Protein AF-A0A931MEV9-F1 (afdb_monomer)

Organism: NCBI:txid2793270

Solvent-accessible surface area (backbone atoms only — not comparable to full-atom values): 15955 Å² total; per-residue (Å²): 142,80,85,84,77,80,69,71,66,65,61,57,57,54,52,57,54,53,50,53,53,50,53,53,50,51,53,58,52,51,66,70,66,67,67,74,79,78,78,82,73,81,80,83,76,88,77,88,74,85,91,76,92,73,93,74,83,86,72,88,74,74,78,73,79,77,78,70,51,72,68,58,50,51,52,63,50,58,77,63,60,43,75,37,86,51,100,89,45,60,22,60,30,72,67,36,48,50,51,49,18,43,51,16,21,58,77,46,48,24,61,85,71,79,42,45,32,33,53,42,37,1,47,30,32,38,66,36,66,47,31,58,40,80,49,61,47,100,88,64,49,54,16,27,15,30,56,46,42,35,67,70,56,27,56,75,69,67,50,88,50,46,66,40,64,67,58,24,51,35,50,46,28,43,52,45,46,56,25,32,55,63,19,42,68,49,46,66,78,48,96,60,57,74,66,58,44,56,52,40,28,55,43,30,30,37,42,52,72,72,33,56,74,74,54,44,69,70,59,68,67,76,50,62,91,75,47,60,68,68,48,45,48,33,36,50,36,20,52,53,27,23,51,49,43,50,50,54,50,51,50,58,52,51,56,64,68,71,62,68,78,76,83,79,83,84,90,82,86,78,91,132

Nearest PDB structures (foldseek):
  8snb-assembly1_6Q  TM=2.632E-01  e=7.756E+00  Strongylocentrotus purpuratus
  6uuj-assembly3_H  TM=2.001E-01  e=4.630E+00  Mycobacterium tuberculosis H37Rv

Structure (mmCIF, N/CA/C/O backbone):
data_AF-A0A931MEV9-F1
#
_entry.id   AF-A0A931MEV9-F1
#
loop_
_atom_site.group_PDB
_atom_site.id
_atom_site.type_symbol
_atom_site.label_atom_id
_atom_site.label_alt_id
_atom_site.label_comp_id
_atom_site.label_asym_id
_atom_site.label_entity_id
_atom_site.label_seq_id
_atom_site.pdbx_PDB_ins_code
_atom_site.Cartn_x
_atom_site.Cartn_y
_atom_site.Cartn_z
_atom_site.occupancy
_atom_site.B_iso_or_equiv
_atom_site.auth_seq_id
_atom_site.auth_comp_id
_atom_site.auth_asym_id
_atom_site.auth_atom_id
_atom_site.pdbx_PDB_model_num
ATOM 1 N N . MET A 1 1 ? -33.458 64.326 -17.512 1.00 44.34 1 MET A N 1
ATOM 2 C CA . MET A 1 1 ? -34.033 63.074 -18.049 1.00 44.34 1 MET A CA 1
ATOM 3 C C . MET A 1 1 ? -32.909 62.251 -18.661 1.00 44.34 1 MET A C 1
ATOM 5 O O . MET A 1 1 ? -32.558 62.472 -19.809 1.00 44.34 1 MET A O 1
ATOM 9 N N . THR A 1 2 ? -32.327 61.335 -17.894 1.00 42.44 2 THR A N 1
ATOM 10 C CA . THR A 1 2 ? -31.369 60.329 -18.378 1.00 42.44 2 THR A CA 1
ATOM 11 C C . THR A 1 2 ? -31.759 59.008 -17.726 1.00 42.44 2 THR A C 1
ATOM 13 O O . THR A 1 2 ? -31.862 58.922 -16.506 1.00 42.44 2 THR A O 1
ATOM 16 N N . ARG A 1 3 ? -32.108 58.015 -18.552 1.00 47.91 3 ARG A N 1
ATOM 17 C CA . ARG A 1 3 ? -32.508 56.674 -18.113 1.00 47.91 3 ARG A CA 1
ATOM 18 C C . ARG A 1 3 ? -31.251 55.896 -17.725 1.00 47.91 3 ARG A C 1
ATOM 20 O O . ARG A 1 3 ? -30.418 55.635 -18.587 1.00 47.91 3 ARG A O 1
ATOM 27 N N . GLU A 1 4 ? -31.139 55.523 -16.455 1.00 51.81 4 GLU A N 1
ATOM 28 C CA . GLU A 1 4 ? -30.150 54.558 -15.968 1.00 51.81 4 GLU A CA 1
ATOM 29 C C . GLU A 1 4 ? -30.546 53.148 -16.418 1.00 51.81 4 GLU A C 1
ATOM 31 O O . GLU A 1 4 ? -31.506 52.556 -15.927 1.00 51.81 4 GLU A O 1
ATOM 36 N N . THR A 1 5 ? -29.810 52.600 -17.379 1.00 59.16 5 THR A N 1
ATOM 37 C CA . THR A 1 5 ? -29.879 51.183 -17.738 1.00 59.16 5 THR A CA 1
ATOM 38 C C . THR A 1 5 ? -28.983 50.391 -16.793 1.00 59.16 5 THR A C 1
ATOM 40 O O . THR A 1 5 ? -27.760 50.404 -16.933 1.00 59.16 5 THR A O 1
ATOM 43 N N . TRP A 1 6 ? -29.588 49.700 -15.828 1.00 51.88 6 TRP A N 1
ATOM 44 C CA . TRP A 1 6 ? -28.896 48.714 -14.998 1.00 51.88 6 TRP A CA 1
ATOM 45 C C . TRP A 1 6 ? -28.398 47.539 -15.863 1.00 51.88 6 TRP A C 1
ATOM 47 O O . TRP A 1 6 ? -29.174 46.990 -16.652 1.00 51.88 6 TRP A O 1
ATOM 57 N N . PRO A 1 7 ? -27.118 47.140 -15.753 1.00 58.56 7 PRO A N 1
ATOM 58 C CA . PRO A 1 7 ? -26.526 46.175 -16.663 1.00 58.56 7 PRO A CA 1
ATOM 59 C C . PRO A 1 7 ? -26.963 44.741 -16.342 1.00 58.56 7 PRO A C 1
ATOM 61 O O . PRO A 1 7 ? -26.680 44.184 -15.281 1.00 58.56 7 PRO A O 1
ATOM 64 N N . ILE A 1 8 ? -27.563 44.114 -17.352 1.00 56.31 8 ILE A N 1
ATOM 65 C CA . ILE A 1 8 ? -27.961 42.699 -17.482 1.00 56.31 8 ILE A CA 1
ATOM 66 C C . ILE A 1 8 ? -26.813 41.708 -17.158 1.00 56.31 8 ILE A C 1
ATOM 68 O O . ILE A 1 8 ? -27.038 40.521 -16.920 1.00 56.31 8 ILE A O 1
ATOM 72 N N . HIS A 1 9 ? -25.573 42.190 -17.063 1.00 51.91 9 HIS A N 1
ATOM 73 C CA . HIS A 1 9 ? -24.372 41.397 -16.802 1.00 51.91 9 HIS A CA 1
ATOM 74 C C . HIS A 1 9 ? -24.332 40.725 -15.416 1.00 51.91 9 HIS A C 1
ATOM 76 O O . HIS A 1 9 ? -23.755 39.644 -15.298 1.00 51.91 9 HIS A O 1
ATOM 82 N N . CYS A 1 10 ? -24.993 41.275 -14.390 1.00 54.50 10 CYS A N 1
ATOM 83 C CA . CYS A 1 10 ? -25.025 40.639 -13.063 1.00 54.50 10 CYS A CA 1
ATOM 84 C C . CYS A 1 10 ? -25.904 39.374 -13.021 1.00 54.50 10 CYS A C 1
ATOM 86 O O . CYS A 1 10 ? -25.613 38.446 -12.268 1.00 54.50 10 CYS A O 1
ATOM 88 N N . ALA A 1 11 ? -26.944 39.291 -13.859 1.00 52.41 11 ALA A N 1
ATOM 89 C CA . ALA A 1 11 ? -27.837 38.131 -13.895 1.00 52.41 11 ALA A CA 1
ATOM 90 C C . ALA A 1 11 ? -27.182 36.912 -14.572 1.00 52.41 11 ALA A C 1
ATOM 92 O O . ALA A 1 11 ? -27.362 35.778 -14.129 1.00 52.41 11 ALA A O 1
ATOM 93 N N . ILE A 1 12 ? -26.363 37.137 -15.605 1.00 55.47 12 ILE A N 1
ATOM 94 C CA . ILE A 1 12 ? -25.711 36.060 -16.369 1.00 55.47 12 ILE A CA 1
ATOM 95 C C . ILE A 1 12 ? -24.603 35.382 -15.543 1.00 55.47 12 ILE A C 1
ATOM 97 O O . ILE A 1 12 ? -2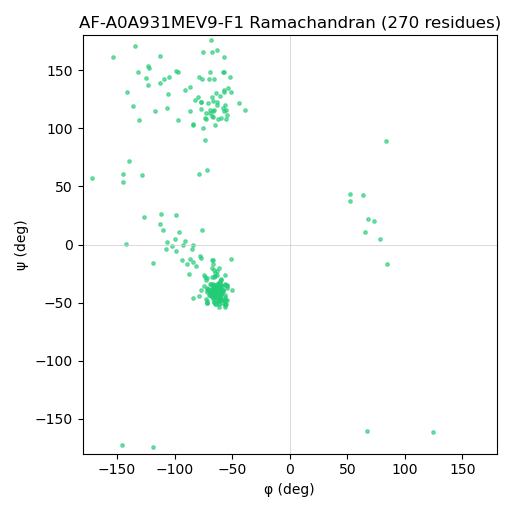4.471 34.157 -15.572 1.00 55.47 12 ILE A O 1
ATOM 101 N N . ALA A 1 13 ? -23.855 36.146 -14.738 1.00 54.44 13 ALA A N 1
ATOM 102 C CA . ALA A 1 13 ? -22.811 35.597 -13.868 1.00 54.44 13 ALA A CA 1
ATOM 103 C C . ALA A 1 13 ? -23.381 34.690 -12.755 1.00 54.44 13 ALA A C 1
ATOM 105 O O . ALA A 1 13 ? -22.802 33.648 -12.435 1.00 54.44 13 ALA A O 1
ATOM 106 N N . GLY A 1 14 ? -24.553 35.032 -12.206 1.00 51.38 14 GLY A N 1
ATOM 107 C CA . GLY A 1 14 ? -25.228 34.211 -11.195 1.00 51.38 14 GLY A CA 1
ATOM 108 C C . GLY A 1 14 ? -25.662 32.839 -11.726 1.00 51.38 14 GLY A C 1
ATOM 109 O O . GLY A 1 14 ? -25.430 31.818 -11.075 1.00 51.38 14 GLY A O 1
ATOM 110 N N . PHE A 1 15 ? -26.214 32.794 -12.943 1.00 57.31 15 PHE A N 1
ATOM 111 C CA . PHE A 1 15 ? -26.684 31.550 -13.564 1.00 57.31 15 PHE A CA 1
ATOM 112 C C . PHE A 1 15 ? -25.548 30.586 -13.933 1.00 57.31 15 PHE A C 1
ATOM 114 O O . PHE A 1 15 ? -25.673 29.382 -13.702 1.00 57.31 15 PHE A O 1
ATOM 121 N N . ALA A 1 16 ? -24.419 31.094 -14.438 1.00 56.19 16 ALA A N 1
ATOM 122 C CA . ALA A 1 16 ? -23.264 30.253 -14.769 1.00 56.19 16 ALA A CA 1
ATOM 123 C C . ALA A 1 16 ? -22.676 29.559 -13.525 1.00 56.19 16 ALA A C 1
ATOM 125 O O . ALA A 1 16 ? -22.291 28.389 -13.575 1.00 56.19 16 ALA A O 1
ATOM 126 N N . THR A 1 17 ? -22.671 30.254 -12.385 1.00 57.34 17 THR A N 1
ATOM 127 C CA . THR A 1 17 ? -22.130 29.722 -11.128 1.00 57.34 17 THR A CA 1
ATOM 128 C C . THR A 1 17 ? -23.044 28.643 -10.534 1.00 57.34 17 THR A C 1
ATOM 130 O O . THR A 1 17 ? -22.566 27.591 -10.108 1.00 57.34 17 THR A O 1
ATOM 133 N N . ALA A 1 18 ? -24.367 28.843 -10.575 1.00 61.22 18 ALA A N 1
ATOM 134 C CA . ALA A 1 18 ? -25.335 27.845 -10.116 1.00 61.22 18 ALA A CA 1
ATOM 135 C C . ALA A 1 18 ? -25.331 26.573 -10.988 1.00 61.22 18 ALA A C 1
ATOM 137 O O . ALA A 1 18 ? -25.397 25.462 -10.458 1.00 61.22 18 ALA A O 1
ATOM 138 N N . ALA A 1 19 ? -25.182 26.716 -12.311 1.00 58.84 19 ALA A N 1
ATOM 139 C CA . ALA A 1 19 ? -25.093 25.583 -13.231 1.00 58.84 19 ALA A CA 1
ATOM 140 C C . ALA A 1 19 ? -23.827 24.737 -12.998 1.00 58.84 19 ALA A C 1
ATOM 142 O O . ALA A 1 19 ? -23.904 23.509 -12.976 1.00 58.84 19 ALA A O 1
ATOM 143 N N . LEU A 1 20 ? -22.676 25.370 -12.742 1.00 59.22 20 LEU A N 1
ATOM 144 C CA . LEU A 1 20 ? -21.427 24.664 -12.423 1.00 59.22 20 LEU A CA 1
ATOM 145 C C . LEU A 1 20 ? -21.504 23.896 -11.096 1.00 59.22 20 LEU A C 1
ATOM 147 O O . LEU A 1 20 ? -21.008 22.771 -11.008 1.00 59.22 20 LEU A O 1
ATOM 151 N N . ILE A 1 21 ? -22.168 24.457 -10.081 1.00 64.06 21 ILE A N 1
ATOM 152 C CA . ILE A 1 21 ? -22.392 23.772 -8.799 1.00 64.06 21 ILE A CA 1
ATOM 153 C C . ILE A 1 21 ? -23.333 22.572 -8.985 1.00 64.06 21 ILE A C 1
ATOM 155 O O . ILE A 1 21 ? -23.054 21.491 -8.464 1.00 64.06 21 ILE A O 1
ATOM 159 N N . TYR A 1 22 ? -24.404 22.722 -9.771 1.00 68.06 22 TYR A N 1
ATOM 160 C CA . TYR A 1 22 ? -25.346 21.634 -10.038 1.00 68.06 22 TYR A CA 1
ATOM 161 C C . TYR A 1 22 ? -24.700 20.483 -10.826 1.00 68.06 22 TYR A C 1
ATOM 163 O O . TYR A 1 22 ? -24.817 19.328 -10.423 1.00 68.06 22 TYR A O 1
ATOM 171 N N . VAL A 1 23 ? -23.937 20.781 -11.884 1.00 63.16 23 VAL A N 1
ATOM 172 C CA . VAL A 1 23 ? -23.195 19.761 -12.650 1.00 63.16 23 VAL A CA 1
ATOM 173 C C . VAL A 1 23 ? -22.166 19.047 -11.767 1.00 63.16 23 VAL A C 1
ATOM 175 O O . VAL A 1 23 ? -22.050 17.824 -11.826 1.00 63.16 23 VAL A O 1
ATOM 178 N N . SER A 1 24 ? -21.483 19.773 -10.876 1.00 51.00 24 SER A N 1
ATOM 179 C CA . SER A 1 24 ? -20.536 19.173 -9.924 1.00 51.00 24 SER A CA 1
ATOM 180 C C . SER A 1 24 ? -21.225 18.219 -8.938 1.00 51.00 24 SER A C 1
ATOM 182 O O . SER A 1 24 ? -20.698 17.145 -8.646 1.00 51.00 24 SER A O 1
ATOM 184 N N . LEU A 1 25 ? -22.423 18.566 -8.458 1.00 57.81 25 LEU A N 1
ATOM 185 C CA . LEU A 1 25 ? -23.208 17.718 -7.554 1.00 57.81 25 LEU A CA 1
ATOM 186 C C . LEU A 1 25 ? -23.787 16.479 -8.252 1.00 57.81 25 LEU A C 1
ATOM 188 O O . LEU A 1 25 ? -23.774 15.400 -7.662 1.00 57.81 25 LEU A O 1
ATOM 192 N N . VAL A 1 26 ? -24.242 16.601 -9.503 1.00 58.81 26 VAL A N 1
ATOM 193 C CA . VAL A 1 26 ? -24.761 15.462 -10.284 1.00 58.81 26 VAL A CA 1
ATOM 194 C C . VAL A 1 26 ? -23.647 14.473 -10.619 1.00 58.81 26 VAL A C 1
ATOM 196 O O . VAL A 1 26 ? -23.842 13.270 -10.452 1.00 58.81 26 VAL A O 1
ATOM 199 N N . ILE A 1 27 ? -22.460 14.960 -10.999 1.00 54.09 27 ILE A N 1
ATOM 200 C CA . ILE A 1 27 ? -21.303 14.095 -11.252 1.00 54.09 27 ILE A CA 1
ATOM 201 C C . ILE A 1 27 ? -20.943 13.343 -9.963 1.00 54.09 27 ILE A C 1
ATOM 203 O O . ILE A 1 27 ? -20.957 12.115 -9.958 1.00 54.09 27 ILE A O 1
ATOM 207 N N . VAL A 1 28 ? -20.728 14.033 -8.836 1.00 53.06 28 VAL A N 1
ATOM 208 C CA . VAL A 1 28 ? -20.384 13.383 -7.550 1.00 53.06 28 VAL A CA 1
ATOM 209 C C . VAL A 1 28 ? -21.483 12.422 -7.059 1.00 53.06 28 VAL A C 1
ATOM 211 O O . VAL A 1 28 ? -21.172 11.388 -6.466 1.00 53.06 28 VAL A O 1
ATOM 214 N N . GLY A 1 29 ? -22.757 12.718 -7.331 1.00 41.66 29 GLY A N 1
ATOM 215 C CA . GLY A 1 29 ? -23.890 11.844 -7.020 1.00 41.66 29 GLY A CA 1
ATOM 216 C C . GLY A 1 29 ? -23.929 10.567 -7.866 1.00 41.66 29 GLY A C 1
ATOM 217 O O . GLY A 1 29 ? -24.157 9.487 -7.326 1.00 41.66 29 GLY A O 1
ATOM 218 N N . GLN A 1 30 ? -23.637 10.650 -9.167 1.00 47.75 30 GLN A N 1
ATOM 219 C CA . GLN A 1 30 ? -23.597 9.475 -10.047 1.00 47.75 30 GLN A CA 1
ATOM 220 C C . GLN A 1 30 ? -22.415 8.544 -9.738 1.00 47.75 30 GLN A C 1
ATOM 222 O O . GLN A 1 30 ? -22.582 7.325 -9.773 1.00 47.75 30 GLN A O 1
ATOM 227 N N . TRP A 1 31 ? -21.262 9.077 -9.315 1.00 46.31 31 TRP A N 1
ATOM 228 C CA . TRP A 1 31 ? -20.132 8.250 -8.856 1.00 46.31 31 TRP A CA 1
ATOM 229 C C . TRP A 1 31 ? -20.414 7.497 -7.547 1.00 46.31 31 TRP A C 1
ATOM 231 O O . TRP A 1 31 ? -19.760 6.495 -7.272 1.00 46.31 31 TRP A O 1
ATOM 241 N N . ARG A 1 32 ? -21.399 7.931 -6.749 1.00 47.19 32 ARG A N 1
ATOM 242 C CA . ARG A 1 32 ? -21.842 7.207 -5.544 1.00 47.19 32 ARG A CA 1
ATOM 243 C C . ARG A 1 32 ? -22.801 6.051 -5.836 1.00 47.19 32 ARG A C 1
ATOM 245 O O . ARG A 1 32 ? -22.944 5.181 -4.985 1.00 47.19 32 ARG A O 1
ATOM 252 N N . HIS A 1 33 ? -23.431 6.028 -7.012 1.00 43.91 33 HIS A N 1
ATOM 253 C CA . HIS A 1 33 ? -24.400 4.996 -7.401 1.00 43.91 33 HIS A CA 1
ATOM 254 C C . HIS A 1 33 ? -23.885 4.004 -8.445 1.00 43.91 33 HIS A C 1
ATOM 256 O O . HIS A 1 33 ? -24.571 3.023 -8.720 1.00 43.91 33 HIS A O 1
ATOM 262 N N . ALA A 1 34 ? -22.667 4.183 -8.965 1.00 42.97 34 ALA A N 1
ATOM 263 C CA . ALA A 1 34 ? -21.930 3.108 -9.627 1.00 42.97 34 ALA A CA 1
ATOM 264 C C . ALA A 1 34 ? -21.443 2.098 -8.569 1.00 42.97 34 ALA A C 1
ATOM 266 O O . ALA A 1 34 ? -20.250 1.954 -8.302 1.00 42.97 34 ALA A O 1
ATOM 267 N N . ALA A 1 35 ? -22.408 1.456 -7.909 1.00 46.75 35 ALA A N 1
ATOM 268 C CA . ALA A 1 35 ? -22.199 0.329 -7.032 1.00 46.75 35 ALA A CA 1
ATOM 269 C C . ALA A 1 35 ? -21.524 -0.770 -7.852 1.00 46.75 35 ALA A C 1
ATOM 271 O O . ALA A 1 35 ? -22.047 -1.247 -8.858 1.00 46.75 35 ALA A O 1
ATOM 272 N N . LEU A 1 36 ? -20.317 -1.117 -7.428 1.00 50.31 36 LEU A N 1
ATOM 273 C CA . LEU A 1 36 ? -19.649 -2.332 -7.842 1.00 50.31 36 LEU A CA 1
ATOM 274 C C . LEU A 1 36 ? -20.573 -3.491 -7.466 1.00 50.31 36 LEU A C 1
ATOM 276 O O . LEU A 1 36 ? -20.825 -3.711 -6.284 1.00 50.31 36 LEU A O 1
ATOM 280 N N . GLU A 1 37 ? -21.083 -4.200 -8.470 1.00 38.78 37 GLU A N 1
ATOM 281 C CA . GLU A 1 37 ? -21.702 -5.512 -8.290 1.00 38.78 37 GLU A CA 1
ATOM 282 C C . GLU A 1 37 ? -20.811 -6.348 -7.351 1.00 38.78 37 GLU A C 1
ATOM 284 O O . GLU A 1 37 ? -19.611 -6.513 -7.630 1.00 38.78 37 GLU A O 1
ATOM 289 N N . PRO A 1 38 ? -21.335 -6.835 -6.214 1.00 43.41 38 PRO A N 1
ATOM 290 C CA . PRO A 1 38 ? -20.550 -7.626 -5.288 1.00 43.41 38 PRO A CA 1
ATOM 291 C C . PRO A 1 38 ? -20.200 -8.953 -5.961 1.00 43.41 38 PRO A C 1
ATOM 293 O O . PRO A 1 38 ? -21.048 -9.822 -6.154 1.00 43.41 38 PRO A O 1
ATOM 296 N N . VAL A 1 39 ? -18.923 -9.136 -6.300 1.00 45.72 39 VAL A N 1
ATOM 297 C CA . VAL A 1 39 ? -18.397 -10.463 -6.626 1.00 45.72 39 VAL A CA 1
ATOM 298 C C . VAL A 1 39 ? -18.496 -11.285 -5.345 1.00 45.72 39 VAL A C 1
ATOM 300 O O . VAL A 1 39 ? -17.714 -11.095 -4.413 1.00 45.72 39 VAL A O 1
ATOM 303 N N . ALA A 1 40 ? -19.505 -12.153 -5.284 1.00 38.25 40 ALA A N 1
ATOM 304 C CA . ALA A 1 40 ? -19.720 -13.078 -4.187 1.00 38.25 40 ALA A CA 1
ATOM 305 C C . ALA A 1 40 ? -18.453 -13.919 -3.979 1.00 38.25 40 ALA A C 1
ATOM 307 O O . ALA A 1 40 ? -18.107 -14.777 -4.790 1.00 38.25 40 ALA A O 1
ATOM 308 N N . SER A 1 41 ? -17.743 -13.642 -2.888 1.00 44.88 41 SER A N 1
ATOM 309 C CA . SER A 1 41 ? -16.647 -14.484 -2.427 1.00 44.88 41 SER A CA 1
ATOM 310 C C . SER A 1 41 ? -17.271 -15.711 -1.757 1.00 44.88 41 SER A C 1
ATOM 312 O O . SER A 1 41 ? -18.083 -15.529 -0.842 1.00 44.88 41 SER A O 1
ATOM 314 N N . PRO A 1 42 ? -16.976 -16.950 -2.190 1.00 42.25 42 PRO A N 1
ATOM 315 C CA . PRO A 1 42 ? -17.540 -18.125 -1.546 1.00 42.25 42 PRO A CA 1
ATOM 316 C C . PRO A 1 42 ? -17.049 -18.185 -0.097 1.00 42.25 42 PRO A C 1
ATOM 318 O O . PRO A 1 42 ? -15.849 -18.239 0.176 1.00 42.25 42 PRO A O 1
ATOM 321 N N . ALA A 1 43 ? -17.995 -18.154 0.841 1.00 37.97 43 ALA A N 1
ATOM 322 C CA . ALA A 1 43 ? -17.733 -18.368 2.252 1.00 37.97 43 ALA A CA 1
ATOM 323 C C . ALA A 1 43 ? -17.182 -19.789 2.443 1.00 37.97 43 ALA A C 1
ATOM 325 O O . ALA A 1 43 ? -17.910 -20.773 2.321 1.00 37.97 43 ALA A O 1
ATOM 326 N N . VAL A 1 44 ? -15.887 -19.901 2.735 1.00 44.44 44 VAL A N 1
ATOM 327 C CA . VAL A 1 44 ? -15.280 -21.170 3.141 1.00 44.44 44 VAL A CA 1
ATOM 328 C C . VAL A 1 44 ? -15.698 -21.436 4.584 1.00 44.44 44 VAL A C 1
ATOM 330 O O . VAL A 1 44 ? -15.162 -20.857 5.529 1.00 44.44 44 VAL A O 1
ATOM 333 N N . ALA A 1 45 ? -16.701 -22.294 4.751 1.00 37.03 45 ALA A N 1
ATOM 334 C CA . ALA A 1 45 ? -17.075 -22.848 6.040 1.00 37.03 45 ALA A CA 1
ATOM 335 C C . ALA A 1 45 ? -15.970 -23.805 6.519 1.00 37.03 45 ALA A C 1
ATOM 337 O O . ALA A 1 45 ? -15.720 -24.841 5.904 1.00 37.03 45 ALA A O 1
ATOM 338 N N . PHE A 1 46 ? -15.310 -23.475 7.630 1.00 43.03 46 PHE A N 1
ATOM 339 C CA . PHE A 1 46 ? -14.408 -24.398 8.317 1.00 43.03 46 PHE A CA 1
ATOM 340 C C . PHE A 1 46 ? -15.227 -25.475 9.042 1.00 43.03 46 PHE A C 1
ATOM 342 O O . PHE A 1 46 ? -15.601 -25.317 10.204 1.00 43.03 46 PHE A O 1
ATOM 349 N N . ALA A 1 47 ? -15.500 -26.583 8.354 1.00 39.09 47 ALA A N 1
ATOM 350 C CA . ALA A 1 47 ? -15.975 -27.813 8.973 1.00 39.09 47 ALA A CA 1
ATOM 351 C C . ALA A 1 47 ? -14.767 -28.649 9.429 1.00 39.09 47 ALA A C 1
ATOM 353 O O . ALA A 1 47 ? -13.962 -29.109 8.621 1.00 39.09 47 ALA A O 1
ATOM 354 N N . ARG A 1 48 ? -14.628 -28.839 10.743 1.00 43.25 48 ARG A N 1
ATOM 355 C CA . ARG A 1 48 ? -13.621 -29.716 11.351 1.00 43.25 48 ARG A CA 1
ATOM 356 C C . ARG A 1 48 ? -14.173 -31.145 11.357 1.00 43.25 48 ARG A C 1
ATOM 358 O O . ARG A 1 48 ? -15.033 -31.456 12.173 1.00 43.25 48 ARG A O 1
ATOM 365 N N . ALA A 1 49 ? -13.702 -31.989 10.442 1.00 37.06 49 ALA A N 1
ATOM 366 C CA . ALA A 1 49 ? -14.009 -33.422 10.410 1.00 37.06 49 ALA A CA 1
ATOM 367 C C . ALA A 1 49 ? -12.865 -34.247 11.044 1.00 37.06 49 ALA A C 1
ATOM 369 O O . ALA A 1 49 ? -11.710 -33.812 11.001 1.00 37.06 49 ALA A O 1
ATOM 370 N N . PRO A 1 50 ? -13.161 -35.406 11.666 1.00 44.69 50 PRO A N 1
ATOM 371 C CA . PRO A 1 50 ? -12.182 -36.198 12.401 1.00 44.69 50 PRO A CA 1
ATOM 372 C C . PRO A 1 50 ? -11.261 -36.981 11.460 1.00 44.69 50 PRO A C 1
ATOM 374 O O . PRO A 1 50 ? -11.683 -37.509 10.432 1.00 44.69 50 PRO A O 1
ATOM 377 N N . ALA A 1 51 ? -9.990 -37.071 11.848 1.00 41.47 51 ALA A N 1
ATOM 378 C CA . ALA A 1 51 ? -8.975 -37.844 11.152 1.00 41.47 51 ALA A CA 1
ATOM 379 C C . ALA A 1 51 ? -9.299 -39.344 11.219 1.00 41.47 51 ALA A C 1
ATOM 381 O O . ALA A 1 51 ? -9.283 -39.945 12.291 1.00 41.47 51 ALA A O 1
ATOM 382 N N . THR A 1 52 ? -9.552 -39.947 10.062 1.00 39.41 52 THR A N 1
ATOM 383 C CA . THR A 1 52 ? -9.471 -41.396 9.863 1.00 39.41 52 THR A CA 1
ATOM 384 C C . THR A 1 52 ? -8.223 -41.676 9.038 1.00 39.41 52 THR A C 1
ATOM 386 O O . THR A 1 52 ? -8.060 -41.179 7.926 1.00 39.41 52 THR A O 1
ATOM 389 N N . ALA A 1 53 ? -7.290 -42.413 9.638 1.00 46.59 53 ALA A N 1
ATOM 390 C CA . ALA A 1 53 ? -6.063 -42.846 8.997 1.00 46.59 53 ALA A CA 1
ATOM 391 C C . ALA A 1 53 ? -6.390 -43.944 7.977 1.00 46.59 53 ALA A C 1
ATOM 393 O O . ALA A 1 53 ? -6.790 -45.043 8.354 1.00 46.59 53 ALA A O 1
ATOM 394 N N . ALA A 1 54 ? -6.203 -43.644 6.694 1.00 41.81 54 ALA A N 1
ATOM 395 C CA . ALA A 1 54 ? -6.169 -44.636 5.631 1.00 41.81 54 ALA A CA 1
ATOM 396 C C . ALA A 1 54 ? -4.772 -44.611 5.004 1.00 41.81 54 ALA A C 1
ATOM 398 O O . ALA A 1 54 ? -4.343 -43.604 4.441 1.00 41.81 54 ALA A O 1
ATOM 399 N N . ALA A 1 55 ? -4.048 -45.719 5.161 1.00 47.91 55 ALA A N 1
ATOM 400 C CA . ALA A 1 55 ? -2.773 -45.961 4.510 1.00 47.91 55 ALA A CA 1
ATOM 401 C C . ALA A 1 55 ? -3.003 -46.098 2.998 1.00 47.91 55 ALA A C 1
ATOM 403 O O . ALA A 1 55 ? -3.670 -47.033 2.556 1.00 47.91 55 ALA A O 1
ATOM 404 N N . ALA A 1 56 ? -2.464 -45.160 2.221 1.00 42.81 56 ALA A N 1
ATOM 405 C CA . ALA A 1 56 ? -2.478 -45.202 0.766 1.00 42.81 56 ALA A CA 1
ATOM 406 C C . ALA A 1 56 ? -1.084 -45.562 0.240 1.00 42.81 56 ALA A C 1
ATOM 408 O O . ALA A 1 56 ? -0.069 -44.992 0.641 1.00 42.81 56 ALA A O 1
ATOM 409 N N . VAL A 1 57 ? -1.087 -46.559 -0.638 1.00 45.38 57 VAL A N 1
ATOM 410 C CA . VAL A 1 57 ? 0.037 -47.132 -1.375 1.00 45.38 57 VAL A CA 1
ATOM 411 C C . VAL A 1 57 ? 0.745 -46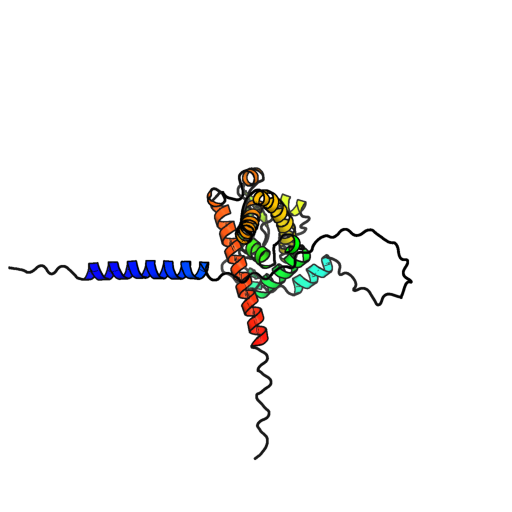.046 -2.191 1.00 45.38 57 VAL A C 1
ATOM 413 O O . VAL A 1 57 ? 0.099 -45.254 -2.871 1.00 45.38 57 VAL A O 1
ATOM 416 N N . ALA A 1 58 ? 2.075 -46.007 -2.106 1.00 39.41 58 ALA A N 1
ATOM 417 C CA . ALA A 1 58 ? 2.911 -45.050 -2.821 1.00 39.41 58 ALA A CA 1
ATOM 418 C C . ALA A 1 58 ? 2.986 -45.385 -4.322 1.00 39.41 58 ALA A C 1
ATOM 420 O O . ALA A 1 58 ? 3.654 -46.340 -4.717 1.00 39.41 58 ALA A O 1
ATOM 421 N N . GLU A 1 59 ? 2.339 -44.570 -5.153 1.00 42.75 59 GLU A N 1
ATOM 422 C CA . GLU A 1 59 ? 2.715 -44.388 -6.558 1.00 42.75 59 GLU A CA 1
ATOM 423 C C . GLU A 1 59 ? 3.922 -43.435 -6.650 1.00 42.75 59 GLU A C 1
ATOM 425 O O . GLU A 1 59 ? 4.017 -42.481 -5.867 1.00 42.75 59 GLU A O 1
ATOM 430 N N . PRO A 1 60 ? 4.862 -43.647 -7.589 1.00 41.62 60 PRO A N 1
ATOM 431 C CA . PRO A 1 60 ? 5.972 -42.730 -7.793 1.00 41.62 60 PRO A CA 1
ATOM 432 C C . PRO A 1 60 ? 5.431 -41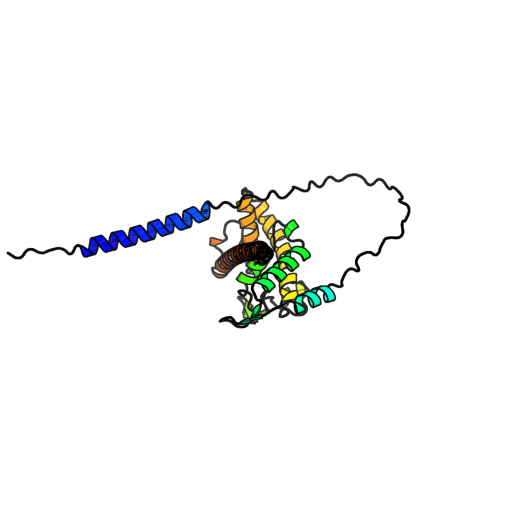.408 -8.348 1.00 41.62 60 PRO A C 1
ATOM 434 O O . PRO A 1 60 ? 4.965 -41.327 -9.483 1.00 41.62 60 PRO A O 1
ATOM 437 N N . ALA A 1 61 ? 5.492 -40.366 -7.520 1.00 46.53 61 ALA A N 1
ATOM 438 C CA . ALA A 1 61 ? 5.082 -39.019 -7.878 1.00 46.53 61 ALA A CA 1
ATOM 439 C C . ALA A 1 61 ? 5.830 -38.539 -9.133 1.00 46.53 61 ALA A C 1
ATOM 441 O O . ALA A 1 61 ? 7.048 -38.344 -9.118 1.00 46.53 61 ALA A O 1
ATOM 442 N N . ALA A 1 62 ? 5.076 -38.307 -10.209 1.00 46.50 62 ALA A N 1
ATOM 443 C CA . ALA A 1 62 ? 5.498 -37.447 -11.302 1.00 46.50 62 ALA A CA 1
ATOM 444 C C . ALA A 1 62 ? 5.960 -36.103 -10.713 1.00 46.50 62 ALA A C 1
ATOM 446 O O . ALA A 1 62 ? 5.290 -35.540 -9.846 1.00 46.50 62 ALA A O 1
ATOM 447 N N . GLY A 1 63 ? 7.143 -35.653 -11.142 1.00 40.41 63 GLY A N 1
ATOM 448 C CA . GLY A 1 63 ? 7.941 -34.609 -10.501 1.00 40.41 63 GLY A CA 1
ATOM 449 C C . GLY A 1 63 ? 7.131 -33.442 -9.941 1.00 40.41 63 GLY A C 1
ATOM 450 O O . GLY A 1 63 ? 6.519 -32.675 -10.685 1.00 40.41 63 GLY A O 1
ATOM 451 N N . ALA A 1 64 ? 7.176 -33.294 -8.616 1.00 39.50 64 ALA A N 1
ATOM 452 C CA . ALA A 1 64 ? 6.701 -32.097 -7.946 1.00 39.50 64 ALA A CA 1
ATOM 453 C C . ALA A 1 64 ? 7.396 -30.870 -8.568 1.00 39.50 64 ALA A C 1
ATOM 455 O O . ALA A 1 64 ? 8.615 -30.913 -8.777 1.00 39.50 64 ALA A O 1
ATOM 456 N N . PRO A 1 65 ? 6.667 -29.779 -8.872 1.00 47.97 65 PRO A N 1
ATOM 457 C CA . PRO A 1 65 ? 7.293 -28.554 -9.340 1.00 47.97 65 PRO A CA 1
ATOM 458 C C . PRO A 1 65 ? 8.318 -28.125 -8.292 1.00 47.97 65 PRO A C 1
ATOM 460 O O . PRO A 1 65 ? 7.977 -27.920 -7.126 1.00 47.97 65 PRO A O 1
ATOM 463 N N . VAL A 1 66 ? 9.586 -28.043 -8.700 1.00 47.19 66 VAL A N 1
ATOM 464 C CA . VAL A 1 66 ? 10.675 -27.585 -7.837 1.00 47.19 66 VAL A CA 1
ATOM 465 C C . VAL A 1 66 ? 10.273 -26.217 -7.300 1.00 47.19 66 VAL A C 1
ATOM 467 O O . VAL A 1 66 ? 10.157 -25.254 -8.059 1.00 47.19 66 VAL A O 1
ATOM 470 N N . ALA A 1 67 ? 10.006 -26.141 -5.997 1.00 57.12 67 ALA A N 1
ATOM 471 C CA .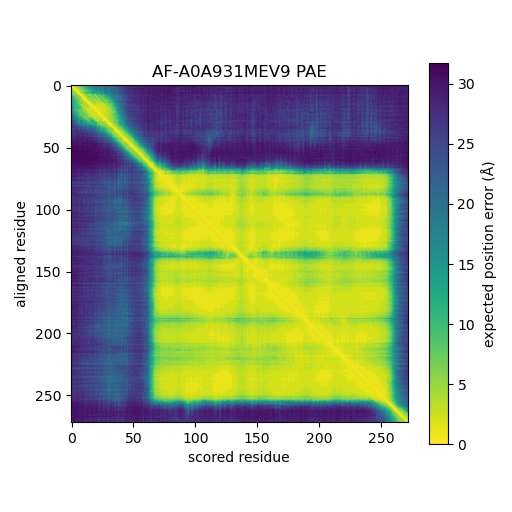 ALA A 1 67 ? 9.669 -24.893 -5.339 1.00 57.12 67 ALA A CA 1
ATOM 472 C C . ALA A 1 67 ? 10.843 -23.925 -5.534 1.00 57.12 67 ALA A C 1
ATOM 474 O O . ALA A 1 67 ? 11.925 -24.124 -4.980 1.00 57.12 67 ALA A O 1
ATOM 475 N N . MET A 1 68 ? 10.650 -22.897 -6.366 1.00 61.78 68 MET A N 1
ATOM 476 C CA . MET A 1 68 ? 11.653 -21.854 -6.552 1.00 61.78 68 MET A CA 1
ATOM 477 C C . MET A 1 68 ? 11.964 -21.226 -5.194 1.00 61.78 68 MET A C 1
ATOM 479 O O . MET A 1 68 ? 11.055 -20.831 -4.459 1.00 61.78 68 MET A O 1
ATOM 483 N N . SER A 1 69 ? 13.252 -21.102 -4.870 1.00 80.12 69 SER A N 1
ATOM 484 C CA . SER A 1 69 ? 13.669 -20.355 -3.685 1.00 80.12 69 SER A CA 1
ATOM 485 C C . SER A 1 69 ? 13.147 -18.916 -3.768 1.00 80.12 69 SER A C 1
ATOM 487 O O . SER A 1 69 ? 13.031 -18.346 -4.855 1.00 80.12 69 SER A O 1
ATOM 489 N N . GLU A 1 70 ? 12.843 -18.295 -2.626 1.00 75.88 70 GLU A N 1
ATOM 490 C CA . GLU A 1 70 ? 12.341 -16.913 -2.586 1.00 75.88 70 GLU A CA 1
ATOM 491 C C . GLU A 1 70 ? 13.266 -15.930 -3.319 1.00 75.88 70 GLU A C 1
ATOM 493 O O . GLU A 1 70 ? 12.807 -15.024 -4.014 1.00 75.88 70 GLU A O 1
ATOM 498 N N . ARG A 1 71 ? 14.579 -16.167 -3.236 1.00 78.69 71 ARG A N 1
ATOM 499 C CA . ARG A 1 71 ? 15.579 -15.404 -3.983 1.00 78.69 71 ARG A CA 1
ATOM 500 C C . ARG A 1 71 ? 15.381 -15.541 -5.494 1.00 78.69 71 ARG A C 1
ATOM 502 O O . ARG A 1 71 ? 15.249 -14.527 -6.168 1.00 78.69 71 ARG A O 1
ATOM 509 N N . SER A 1 72 ? 15.271 -16.774 -5.991 1.00 84.56 72 SER A N 1
ATOM 510 C CA . SER A 1 72 ? 15.037 -17.057 -7.412 1.00 84.56 72 SER A CA 1
ATOM 511 C C . SER A 1 72 ? 13.722 -16.448 -7.915 1.00 84.56 72 SER A C 1
ATOM 513 O O . SER A 1 72 ? 13.662 -15.939 -9.033 1.00 84.56 72 SER A O 1
ATOM 515 N N . TYR A 1 73 ? 12.688 -16.428 -7.070 1.00 90.31 73 TYR A N 1
ATOM 516 C CA . TYR A 1 73 ? 11.412 -15.789 -7.384 1.00 90.31 73 TYR A CA 1
ATOM 517 C C . TYR A 1 73 ? 11.540 -14.268 -7.561 1.00 90.31 73 TYR A C 1
ATOM 519 O O . TYR A 1 73 ? 11.110 -13.727 -8.581 1.00 90.31 73 TYR A O 1
ATOM 527 N N . TYR A 1 74 ? 12.150 -13.564 -6.600 1.00 94.19 74 TYR A N 1
ATOM 528 C CA . TYR A 1 74 ? 12.333 -12.115 -6.721 1.00 94.19 74 TYR A CA 1
ATOM 529 C C . TYR A 1 74 ? 13.280 -11.748 -7.862 1.00 94.19 74 TYR A C 1
ATOM 531 O O . TYR A 1 74 ? 13.027 -10.763 -8.551 1.00 94.19 74 TYR A O 1
ATOM 539 N N . ASP A 1 75 ? 14.307 -12.556 -8.127 1.00 94.38 75 ASP A N 1
ATOM 540 C CA . ASP A 1 75 ? 15.205 -12.341 -9.264 1.00 94.38 75 ASP A CA 1
ATOM 541 C C . ASP A 1 75 ? 14.441 -12.398 -10.598 1.00 94.38 75 ASP A C 1
ATOM 543 O O . ASP A 1 75 ? 14.602 -11.511 -11.435 1.00 94.38 75 ASP A O 1
ATOM 547 N N . ALA A 1 76 ? 13.517 -13.351 -10.763 1.00 93.94 76 ALA A N 1
ATOM 548 C CA . ALA A 1 76 ? 12.660 -13.432 -11.948 1.00 93.94 76 ALA A CA 1
ATOM 549 C C . ALA A 1 76 ? 11.683 -12.248 -12.093 1.00 93.94 76 ALA A C 1
ATOM 551 O O . ALA A 1 76 ? 11.282 -11.903 -13.204 1.00 93.94 76 ALA A O 1
ATOM 552 N N . LEU A 1 77 ? 11.275 -11.610 -10.992 1.00 96.00 77 LEU A N 1
ATOM 553 C CA . LEU A 1 77 ? 10.469 -10.388 -11.053 1.00 96.00 77 LEU A CA 1
ATOM 554 C C . LEU A 1 77 ? 11.315 -9.165 -11.404 1.00 96.00 77 LEU A C 1
ATOM 556 O O . LEU A 1 77 ? 10.864 -8.335 -12.192 1.00 96.00 77 LEU A O 1
ATOM 560 N N . ARG A 1 78 ? 12.538 -9.063 -10.868 1.00 96.62 78 ARG A N 1
ATOM 561 C CA . ARG A 1 78 ? 13.462 -7.951 -11.144 1.00 96.62 78 ARG A CA 1
ATOM 562 C C . ARG A 1 78 ? 13.762 -7.820 -12.634 1.00 96.62 78 ARG A C 1
ATOM 564 O O . ARG A 1 78 ? 13.775 -6.704 -13.142 1.00 96.62 78 ARG A O 1
ATOM 571 N N . THR A 1 79 ? 13.921 -8.933 -13.353 1.00 96.94 79 THR A N 1
ATOM 572 C CA . THR A 1 79 ? 14.172 -8.920 -14.809 1.00 96.94 79 THR A CA 1
ATOM 573 C C . THR A 1 79 ? 12.996 -8.391 -15.633 1.00 96.94 79 THR A C 1
ATOM 575 O O . THR A 1 79 ? 13.172 -8.035 -16.795 1.00 96.94 79 THR A O 1
ATOM 578 N N . ARG A 1 80 ? 11.795 -8.321 -15.048 1.00 96.94 80 ARG A N 1
ATOM 579 C CA . ARG A 1 80 ? 10.573 -7.833 -15.700 1.00 96.94 80 ARG A CA 1
ATOM 580 C C . ARG A 1 80 ? 10.250 -6.381 -15.358 1.00 96.94 80 ARG A C 1
ATOM 582 O O . ARG A 1 80 ? 9.293 -5.842 -15.908 1.00 96.94 80 ARG A O 1
ATOM 589 N N . VAL A 1 81 ? 11.010 -5.764 -14.451 1.00 97.50 81 VAL A N 1
ATOM 590 C CA . VAL A 1 81 ? 10.814 -4.369 -14.053 1.00 97.50 81 VAL A CA 1
ATOM 591 C C . VAL A 1 81 ? 11.232 -3.458 -15.197 1.00 97.50 81 VAL A C 1
ATOM 593 O O . VAL A 1 81 ? 12.388 -3.458 -15.619 1.00 97.50 81 VAL A O 1
ATOM 596 N N . ARG A 1 82 ? 10.296 -2.633 -15.658 1.00 97.81 82 ARG A N 1
ATOM 597 C CA . ARG A 1 82 ? 10.570 -1.552 -16.603 1.00 97.81 82 ARG A CA 1
ATOM 598 C C . ARG A 1 82 ? 10.354 -0.217 -15.922 1.00 97.81 82 ARG A C 1
ATOM 600 O O . ARG A 1 82 ? 9.401 -0.047 -15.166 1.00 97.81 82 ARG A O 1
ATOM 607 N N . TRP A 1 83 ? 11.242 0.724 -16.204 1.00 97.62 83 TRP A N 1
ATOM 608 C CA . TRP A 1 83 ? 11.223 2.059 -15.620 1.00 97.62 83 TRP A CA 1
ATOM 609 C C . TRP A 1 83 ? 10.718 3.080 -16.632 1.00 97.62 83 TRP A C 1
ATOM 611 O O . TRP A 1 83 ? 11.022 2.993 -17.819 1.00 97.62 83 TRP A O 1
ATOM 621 N N . MET A 1 84 ? 9.984 4.072 -16.142 1.00 96.25 84 MET A N 1
ATOM 622 C CA . MET A 1 84 ? 9.564 5.249 -16.889 1.00 96.25 84 MET A CA 1
ATOM 623 C C . MET A 1 84 ? 10.010 6.529 -16.164 1.00 96.25 84 MET A C 1
ATOM 625 O O . MET A 1 84 ? 9.975 6.583 -14.926 1.00 96.25 84 MET A O 1
ATOM 629 N N . PRO A 1 85 ? 10.412 7.573 -16.907 1.00 95.75 85 PRO A N 1
ATOM 630 C CA . PRO A 1 85 ? 10.707 8.868 -16.316 1.00 95.75 85 PRO A CA 1
ATOM 631 C C . PRO A 1 85 ? 9.419 9.546 -15.834 1.00 95.75 85 PRO A C 1
ATOM 633 O O . PRO A 1 85 ? 8.376 9.493 -16.485 1.00 95.75 85 PRO A O 1
ATOM 636 N N . THR A 1 86 ? 9.499 10.232 -14.698 1.00 93.94 86 THR A N 1
ATOM 637 C CA . THR A 1 86 ? 8.425 11.063 -14.140 1.00 93.94 86 THR A CA 1
ATOM 638 C C . THR A 1 86 ? 8.993 12.405 -13.679 1.00 93.94 86 THR A C 1
ATOM 640 O O . THR A 1 86 ? 10.206 12.581 -13.575 1.00 93.94 86 THR A O 1
ATOM 643 N N . ARG A 1 87 ? 8.123 13.358 -13.321 1.00 90.69 87 ARG A N 1
ATOM 644 C CA . ARG A 1 87 ? 8.550 14.655 -12.759 1.00 90.69 87 ARG A CA 1
ATOM 645 C C . ARG A 1 87 ? 9.313 14.535 -11.433 1.00 90.69 87 ARG A C 1
ATOM 647 O O . ARG A 1 87 ? 9.987 15.480 -11.048 1.00 90.69 87 ARG A O 1
ATOM 654 N N . LEU A 1 88 ? 9.175 13.412 -10.727 1.00 87.06 88 LEU A N 1
ATOM 655 C CA . LEU A 1 88 ? 9.759 13.187 -9.402 1.00 87.06 88 LEU A CA 1
ATOM 656 C C . LEU A 1 88 ? 10.964 12.229 -9.431 1.00 87.06 88 LEU A C 1
ATOM 658 O O . LEU A 1 88 ? 11.506 11.916 -8.376 1.00 87.06 88 LEU A O 1
ATOM 662 N N . GLY A 1 89 ? 11.373 11.760 -10.613 1.00 91.56 89 GLY A N 1
ATOM 663 C CA . GLY A 1 89 ? 12.404 10.734 -10.796 1.00 91.56 89 GLY A CA 1
ATOM 664 C C . GLY A 1 89 ? 11.891 9.552 -11.617 1.00 91.56 89 GLY A C 1
ATOM 665 O O . GLY A 1 89 ? 10.882 9.662 -12.313 1.00 91.56 89 GLY A O 1
ATOM 666 N N . ASN A 1 90 ? 12.563 8.407 -11.534 1.00 94.19 90 ASN A N 1
ATOM 667 C CA . ASN A 1 90 ? 12.128 7.196 -12.229 1.00 94.19 90 ASN A CA 1
ATOM 668 C C . ASN A 1 90 ? 11.130 6.407 -11.375 1.00 94.19 90 ASN A C 1
ATOM 670 O O . ASN A 1 90 ? 11.353 6.190 -10.185 1.00 94.19 90 ASN A O 1
ATOM 674 N N . ALA A 1 91 ? 10.051 5.946 -12.000 1.00 96.94 91 ALA A N 1
ATOM 675 C CA . ALA A 1 91 ? 9.081 5.031 -11.404 1.00 96.94 91 ALA A CA 1
ATOM 676 C C . ALA A 1 91 ? 8.974 3.771 -12.273 1.00 96.94 91 ALA A C 1
ATOM 678 O O . ALA A 1 91 ? 9.204 3.863 -13.480 1.00 96.94 91 ALA A O 1
ATOM 679 N N . PRO A 1 92 ? 8.601 2.604 -11.724 1.00 97.88 92 PRO A N 1
ATOM 680 C CA . PRO A 1 92 ? 8.206 1.480 -12.557 1.00 97.88 92 PRO A CA 1
ATOM 681 C C . PRO A 1 92 ? 7.039 1.885 -13.465 1.00 97.88 92 PRO A C 1
ATOM 683 O O . PRO A 1 92 ? 6.210 2.724 -13.087 1.00 97.88 92 PRO A O 1
ATOM 686 N N . ASP A 1 93 ? 6.970 1.304 -14.659 1.00 97.56 93 ASP A N 1
ATOM 687 C CA . ASP A 1 93 ? 5.843 1.520 -15.561 1.00 97.56 93 ASP A CA 1
ATOM 688 C C . ASP A 1 93 ? 4.541 0.909 -15.013 1.00 97.56 93 ASP A C 1
ATOM 690 O O . ASP A 1 93 ? 4.552 0.138 -14.052 1.00 97.56 93 ASP A O 1
ATOM 694 N N . TYR A 1 94 ? 3.394 1.284 -15.582 1.00 97.19 94 TYR A N 1
ATOM 695 C CA . TYR A 1 94 ? 2.085 0.874 -15.059 1.00 97.19 94 TYR A CA 1
ATOM 696 C C . TYR A 1 94 ? 1.906 -0.651 -15.026 1.00 97.19 94 TYR A C 1
ATOM 698 O O . TYR A 1 94 ? 1.408 -1.194 -14.037 1.00 97.19 94 TYR A O 1
ATOM 706 N N . ASP A 1 95 ? 2.388 -1.349 -16.054 1.00 96.94 95 ASP A N 1
ATOM 707 C CA . ASP A 1 95 ? 2.388 -2.812 -16.115 1.00 96.94 95 ASP A CA 1
ATOM 708 C C . ASP A 1 95 ? 3.232 -3.431 -15.002 1.00 96.94 95 ASP A C 1
ATOM 710 O O . ASP A 1 95 ? 2.797 -4.376 -14.344 1.00 96.94 95 ASP A O 1
ATOM 714 N N . THR A 1 96 ? 4.431 -2.892 -14.767 1.00 98.00 96 THR A N 1
ATOM 715 C CA . THR A 1 96 ? 5.323 -3.339 -13.697 1.00 98.00 96 THR A CA 1
ATOM 716 C C . THR A 1 96 ? 4.672 -3.114 -12.337 1.00 98.00 96 THR A C 1
ATOM 718 O O . THR A 1 96 ? 4.693 -4.010 -11.496 1.00 98.00 96 THR A O 1
ATOM 721 N N . ARG A 1 97 ? 4.030 -1.961 -12.110 1.00 98.44 97 ARG A N 1
ATOM 722 C CA . ARG A 1 97 ? 3.302 -1.686 -10.859 1.00 98.44 97 ARG A CA 1
ATOM 723 C C . ARG A 1 97 ? 2.197 -2.710 -10.616 1.00 98.44 97 ARG A C 1
ATOM 725 O O . ARG A 1 97 ? 2.110 -3.272 -9.525 1.00 98.44 97 ARG A O 1
ATOM 732 N N . LEU A 1 98 ? 1.378 -2.993 -11.633 1.00 98.38 98 LEU A N 1
ATOM 733 C CA . LEU A 1 98 ? 0.322 -4.004 -11.544 1.00 98.38 98 LEU A CA 1
ATOM 734 C C . LEU A 1 98 ? 0.884 -5.412 -11.330 1.00 98.38 98 LEU A C 1
ATOM 736 O O . LEU A 1 98 ? 0.350 -6.157 -10.507 1.00 98.38 98 LEU A O 1
ATOM 740 N N . LEU A 1 99 ? 1.950 -5.778 -12.046 1.00 98.06 99 LEU A N 1
ATOM 741 C CA . LEU A 1 99 ? 2.637 -7.059 -11.893 1.00 98.06 99 LEU A CA 1
ATOM 742 C C . LEU A 1 99 ? 3.102 -7.252 -10.447 1.00 98.06 99 LEU A C 1
ATOM 744 O O . LEU A 1 99 ? 2.785 -8.270 -9.830 1.00 98.06 99 LEU A O 1
ATOM 748 N N . LEU A 1 100 ? 3.815 -6.264 -9.901 1.00 98.62 100 LEU A N 1
ATOM 749 C CA . LEU A 1 100 ? 4.344 -6.318 -8.543 1.00 98.62 100 LEU A CA 1
ATOM 750 C C . LEU A 1 100 ? 3.224 -6.343 -7.505 1.00 98.62 100 LEU A C 1
ATOM 752 O O . LEU A 1 100 ? 3.265 -7.173 -6.603 1.00 98.62 100 LEU A O 1
ATOM 756 N N . ALA A 1 101 ? 2.194 -5.508 -7.655 1.00 98.75 101 ALA A N 1
ATOM 757 C CA . ALA A 1 101 ? 1.067 -5.475 -6.728 1.00 98.75 101 ALA A CA 1
ATOM 758 C C . ALA A 1 101 ? 0.294 -6.806 -6.696 1.00 98.75 101 ALA A C 1
ATOM 760 O O . ALA A 1 101 ? -0.058 -7.291 -5.621 1.00 98.75 101 ALA A O 1
ATOM 761 N N . LYS A 1 102 ? 0.055 -7.427 -7.862 1.00 98.69 102 LYS A N 1
ATOM 762 C CA . LYS A 1 102 ? -0.612 -8.738 -7.963 1.00 98.69 102 LYS A CA 1
ATOM 763 C C . LYS A 1 102 ? 0.223 -9.845 -7.339 1.00 98.69 102 LYS A C 1
ATOM 765 O O . LYS A 1 102 ? -0.288 -10.596 -6.513 1.00 98.69 102 LYS A O 1
ATOM 770 N N . SER A 1 103 ? 1.502 -9.899 -7.702 1.00 98.50 103 SER A N 1
ATOM 771 C CA . SER A 1 103 ? 2.465 -10.850 -7.150 1.00 98.50 103 SER A CA 1
ATOM 772 C C . SER A 1 103 ? 2.551 -10.750 -5.625 1.00 98.50 103 SER A C 1
ATOM 774 O O . SER A 1 103 ? 2.436 -11.754 -4.925 1.00 98.50 103 SER A O 1
ATOM 776 N N . ALA A 1 104 ? 2.699 -9.532 -5.105 1.00 98.56 104 ALA A N 1
ATOM 777 C CA . ALA A 1 104 ? 2.829 -9.279 -3.679 1.00 98.56 104 ALA A CA 1
ATOM 778 C C . ALA A 1 104 ? 1.551 -9.639 -2.914 1.00 98.56 104 ALA A C 1
ATOM 780 O O . ALA A 1 104 ? 1.621 -10.343 -1.908 1.00 98.56 104 ALA A O 1
ATOM 781 N N . ALA A 1 105 ? 0.381 -9.234 -3.419 1.00 98.69 105 ALA A N 1
ATOM 782 C CA . ALA A 1 105 ? -0.896 -9.574 -2.797 1.00 98.69 105 ALA A CA 1
ATOM 783 C C . ALA A 1 105 ? -1.148 -11.088 -2.758 1.00 98.69 105 ALA A C 1
ATOM 785 O O . ALA A 1 105 ? -1.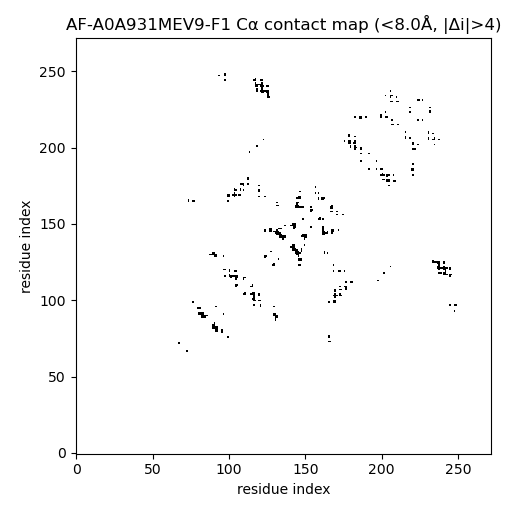616 -11.604 -1.742 1.00 98.69 105 ALA A O 1
ATOM 786 N N . GLN A 1 106 ? -0.820 -11.796 -3.844 1.00 98.25 106 GLN A N 1
ATOM 787 C CA . GLN A 1 106 ? -0.940 -13.250 -3.914 1.00 98.25 106 GLN A CA 1
ATOM 788 C C . GLN A 1 106 ? 0.009 -13.928 -2.925 1.00 98.25 106 GLN A C 1
ATOM 790 O O . GLN A 1 106 ? -0.429 -14.754 -2.129 1.00 98.25 106 GLN A O 1
ATOM 795 N N . ARG A 1 107 ? 1.296 -13.560 -2.939 1.00 97.00 107 ARG A N 1
ATOM 796 C CA . ARG A 1 107 ? 2.319 -14.184 -2.089 1.00 97.00 107 ARG A CA 1
ATOM 797 C C . ARG A 1 107 ? 2.081 -13.929 -0.600 1.00 97.00 107 ARG A C 1
ATOM 799 O O . ARG A 1 107 ? 2.342 -14.811 0.207 1.00 97.00 107 ARG A O 1
ATOM 806 N N . ALA A 1 108 ? 1.557 -12.758 -0.242 1.00 97.44 108 ALA A N 1
ATOM 807 C CA . ALA A 1 108 ? 1.185 -12.442 1.135 1.00 97.44 108 ALA A CA 1
ATOM 808 C C . ALA A 1 108 ? -0.149 -13.083 1.571 1.00 97.44 108 ALA A C 1
ATOM 810 O O . ALA A 1 108 ? -0.484 -13.040 2.754 1.00 97.44 108 ALA A O 1
ATOM 811 N N . GLY A 1 109 ? -0.933 -13.667 0.655 1.00 98.06 109 GLY A N 1
ATOM 812 C CA . GLY A 1 109 ? -2.251 -14.220 0.975 1.00 98.06 109 GLY A CA 1
ATOM 813 C C . GLY A 1 109 ? -3.233 -13.143 1.445 1.00 98.06 109 GLY A C 1
ATOM 814 O O . GLY A 1 109 ? -3.951 -13.336 2.423 1.00 98.06 109 GLY A O 1
ATOM 815 N N . LEU A 1 110 ? -3.243 -11.976 0.787 1.00 98.50 110 LEU A N 1
ATOM 816 C CA . LEU A 1 110 ? -4.077 -10.836 1.196 1.00 98.50 110 LEU A CA 1
ATOM 817 C C . LEU A 1 110 ? -5.586 -11.099 1.095 1.00 98.50 110 LEU A C 1
ATOM 819 O O . LEU A 1 110 ? -6.364 -10.497 1.836 1.00 98.50 110 LEU A O 1
ATOM 823 N N . ALA A 1 111 ? -5.996 -12.036 0.238 1.00 98.25 111 ALA A N 1
ATOM 824 C CA . ALA A 1 111 ? -7.396 -12.432 0.108 1.00 98.25 111 ALA A CA 1
ATOM 825 C C . ALA A 1 111 ? -7.975 -12.979 1.428 1.00 98.25 111 ALA A C 1
ATOM 827 O O . ALA A 1 111 ? -9.148 -12.755 1.714 1.00 98.25 111 ALA A O 1
ATOM 828 N N . GLU A 1 112 ? -7.147 -13.614 2.266 1.00 97.94 112 GLU A N 1
ATOM 829 C CA . GLU A 1 112 ? -7.550 -14.160 3.574 1.00 97.94 112 GLU A CA 1
ATOM 830 C C . GLU A 1 112 ? -8.026 -13.079 4.553 1.00 97.94 112 GLU A C 1
ATOM 832 O O . GLU A 1 112 ? -8.776 -13.365 5.481 1.00 97.94 112 GLU A O 1
ATOM 837 N N . VAL A 1 113 ? -7.602 -11.830 4.344 1.00 97.31 113 VAL A N 1
ATOM 838 C CA . VAL A 1 113 ? -7.965 -10.677 5.177 1.00 97.31 113 VAL A CA 1
ATOM 839 C C . VAL A 1 113 ? -8.846 -9.674 4.427 1.00 97.31 113 VAL A C 1
ATOM 841 O O . VAL A 1 113 ? -8.973 -8.530 4.848 1.00 97.31 113 VAL A O 1
ATOM 844 N N . GLY A 1 114 ? -9.463 -10.079 3.310 1.00 96.81 114 GLY A N 1
ATOM 845 C CA . GLY A 1 114 ? -10.372 -9.226 2.533 1.00 96.81 114 GLY A CA 1
ATOM 846 C C . GLY A 1 114 ? -9.680 -8.121 1.724 1.00 96.81 114 GLY A C 1
ATOM 847 O O . GLY A 1 114 ? -10.318 -7.130 1.353 1.00 96.81 114 GLY A O 1
ATOM 848 N N . LEU A 1 115 ? -8.383 -8.281 1.453 1.00 98.38 115 LEU A N 1
ATOM 849 C CA . LEU A 1 115 ? -7.574 -7.353 0.668 1.00 98.38 115 LEU A CA 1
ATOM 850 C C . LEU A 1 115 ? -7.141 -7.970 -0.664 1.00 98.38 115 LEU A C 1
ATOM 852 O O . LEU A 1 115 ? -7.146 -9.185 -0.853 1.00 98.38 115 LEU A O 1
ATOM 856 N N . GLY A 1 116 ? -6.724 -7.121 -1.599 1.00 98.38 116 GLY A N 1
ATOM 857 C CA . GLY A 1 116 ? -6.222 -7.553 -2.899 1.00 98.38 116 GLY A CA 1
ATOM 858 C C . GLY A 1 116 ? -5.103 -6.678 -3.450 1.00 98.38 116 GLY A C 1
ATOM 859 O O . GLY A 1 116 ? -4.599 -5.763 -2.802 1.00 98.38 116 GLY A O 1
ATOM 860 N N . TYR A 1 117 ? -4.724 -6.941 -4.701 1.00 98.69 117 TYR A N 1
ATOM 861 C CA . TYR A 1 117 ? -3.644 -6.214 -5.382 1.00 98.69 117 TYR A CA 1
ATOM 862 C C . TYR A 1 117 ? -3.906 -4.707 -5.498 1.00 98.69 117 TYR A C 1
ATOM 864 O O . TYR A 1 117 ? -2.968 -3.914 -5.497 1.00 98.69 117 TYR A O 1
ATOM 872 N N . ARG A 1 118 ? -5.179 -4.299 -5.569 1.00 98.69 118 ARG A N 1
ATOM 873 C CA . ARG A 1 118 ? -5.574 -2.885 -5.598 1.00 98.69 118 ARG A CA 1
ATOM 874 C C . ARG A 1 118 ? -5.157 -2.172 -4.316 1.00 98.69 118 ARG A C 1
ATOM 876 O O . ARG A 1 118 ? -4.700 -1.039 -4.380 1.00 98.69 118 ARG A O 1
ATOM 883 N N . ASP A 1 119 ? -5.250 -2.857 -3.180 1.00 98.75 119 ASP A N 1
ATOM 884 C CA . ASP A 1 119 ? -4.871 -2.307 -1.880 1.00 98.75 119 ASP A CA 1
ATOM 885 C C . ASP A 1 119 ? -3.349 -2.143 -1.776 1.00 98.75 119 ASP A C 1
ATOM 887 O O . ASP A 1 119 ? -2.883 -1.108 -1.305 1.00 98.75 119 ASP A O 1
ATOM 891 N N . VAL A 1 120 ? -2.570 -3.105 -2.292 1.00 98.75 120 VAL A N 1
ATOM 892 C CA . VAL A 1 120 ? -1.100 -2.981 -2.388 1.00 98.75 120 VAL A CA 1
ATOM 893 C C . VAL A 1 120 ? -0.717 -1.800 -3.271 1.00 98.75 120 VAL A C 1
ATOM 895 O O . VAL A 1 120 ? 0.093 -0.966 -2.875 1.00 98.75 120 VAL A O 1
ATOM 898 N N . TYR A 1 121 ? -1.330 -1.689 -4.453 1.00 98.81 121 TYR A N 1
ATOM 899 C CA . TYR A 1 121 ? -1.063 -0.571 -5.354 1.00 98.81 121 TYR A CA 1
ATOM 900 C C . TYR A 1 121 ? -1.416 0.767 -4.703 1.00 98.81 121 TYR A C 1
ATOM 902 O O . TYR A 1 121 ? -0.633 1.716 -4.773 1.00 98.81 121 TYR A O 1
ATOM 910 N N . GLY A 1 122 ? -2.572 0.831 -4.041 1.00 98.62 122 GLY A N 1
ATOM 911 C CA . GLY A 1 122 ? -3.021 1.987 -3.279 1.00 98.62 122 GLY A CA 1
ATOM 912 C C . GLY A 1 122 ? -2.019 2.401 -2.208 1.00 98.62 122 GLY A C 1
ATOM 913 O O . GLY A 1 122 ? -1.601 3.556 -2.187 1.00 98.62 122 GLY A O 1
ATOM 914 N N . LEU A 1 123 ? -1.573 1.462 -1.371 1.00 98.56 123 LEU A N 1
ATOM 915 C CA . LEU A 1 123 ? -0.592 1.736 -0.322 1.00 98.56 123 LEU A CA 1
ATOM 916 C C . LEU A 1 123 ? 0.695 2.343 -0.896 1.00 98.56 123 LEU A C 1
ATOM 918 O O . LEU A 1 123 ? 1.093 3.429 -0.491 1.00 98.56 123 LEU A O 1
ATOM 922 N N . ILE A 1 124 ? 1.317 1.690 -1.880 1.00 98.56 124 ILE A N 1
ATOM 923 C CA . ILE A 1 124 ? 2.574 2.182 -2.466 1.00 98.56 124 ILE A CA 1
ATOM 924 C C . ILE A 1 124 ? 2.383 3.551 -3.143 1.00 98.56 124 ILE A C 1
ATOM 926 O O . ILE A 1 124 ? 3.264 4.417 -3.108 1.00 98.56 124 ILE A O 1
ATOM 930 N N . THR A 1 125 ? 1.199 3.786 -3.712 1.00 98.31 125 THR A N 1
ATOM 931 C CA . THR A 1 125 ? 0.829 5.095 -4.261 1.00 98.31 125 THR A CA 1
ATOM 932 C C . THR A 1 125 ? 0.776 6.169 -3.175 1.00 98.31 125 THR A C 1
ATOM 934 O O . THR A 1 125 ? 1.263 7.280 -3.396 1.00 98.31 125 THR A O 1
ATOM 937 N N . ALA A 1 126 ? 0.224 5.844 -2.005 1.00 97.56 126 ALA A N 1
ATOM 938 C CA . ALA A 1 126 ? 0.130 6.758 -0.874 1.00 97.56 126 ALA A CA 1
ATOM 939 C C . ALA A 1 126 ? 1.497 7.108 -0.268 1.00 97.56 126 ALA A C 1
ATOM 941 O O . ALA A 1 126 ? 1.706 8.266 0.093 1.00 97.56 126 ALA A O 1
ATOM 942 N N . GLU A 1 127 ? 2.429 6.153 -0.236 1.00 96.38 127 GLU A N 1
ATOM 943 C CA . GLU A 1 127 ? 3.783 6.352 0.294 1.00 96.38 127 GLU A CA 1
ATOM 944 C C . GLU A 1 127 ? 4.652 7.223 -0.629 1.00 96.38 127 GLU A C 1
ATOM 946 O O . GLU A 1 127 ? 5.297 8.200 -0.217 1.00 96.38 127 GLU A O 1
ATOM 951 N N . THR A 1 128 ? 4.690 6.879 -1.919 1.00 96.56 128 THR A N 1
ATOM 952 C CA . THR A 1 128 ? 5.665 7.476 -2.848 1.00 96.56 128 THR A CA 1
ATOM 953 C C . THR A 1 128 ? 5.153 7.752 -4.246 1.00 96.56 128 THR A C 1
ATOM 955 O O . THR A 1 128 ? 5.921 8.230 -5.081 1.00 96.56 128 THR A O 1
ATOM 958 N N . SER A 1 129 ? 3.889 7.449 -4.539 1.00 96.94 129 SER A N 1
ATOM 959 C CA . SER A 1 129 ? 3.394 7.445 -5.922 1.00 96.94 129 SER A CA 1
ATOM 960 C C . SER A 1 129 ? 4.280 6.580 -6.830 1.00 96.94 129 SER A C 1
ATOM 962 O O . SER A 1 129 ? 4.533 6.929 -7.981 1.00 96.94 129 SER A O 1
ATOM 964 N N . TRP A 1 130 ? 4.770 5.461 -6.280 1.00 98.00 130 TRP A N 1
ATOM 965 C CA . TRP A 1 130 ? 5.682 4.510 -6.920 1.00 98.00 130 TRP A CA 1
ATOM 966 C C . TRP A 1 130 ? 7.088 5.028 -7.256 1.00 98.00 130 TRP A C 1
ATOM 968 O O . TRP A 1 130 ? 7.831 4.332 -7.940 1.00 98.00 130 TRP A O 1
ATOM 978 N N . VAL A 1 131 ? 7.502 6.200 -6.773 1.00 97.06 131 VAL A N 1
ATOM 979 C CA . VAL A 1 131 ? 8.854 6.733 -7.013 1.00 97.06 131 VAL A CA 1
ATOM 980 C C . VAL A 1 131 ? 9.760 6.403 -5.820 1.00 97.06 131 VAL A C 1
ATOM 982 O O . VAL A 1 131 ? 9.611 7.024 -4.764 1.00 97.06 131 VAL A O 1
ATOM 985 N N . PRO A 1 132 ? 10.719 5.461 -5.936 1.00 95.38 132 PRO A N 1
ATOM 986 C CA . PRO A 1 132 ? 11.614 5.141 -4.830 1.00 95.38 132 PRO A CA 1
ATOM 987 C C . PRO A 1 132 ? 12.424 6.373 -4.428 1.00 95.38 132 PRO A C 1
ATOM 989 O O . PRO A 1 132 ? 13.053 7.021 -5.264 1.00 95.38 132 PRO A O 1
ATOM 992 N N . ARG A 1 133 ? 12.410 6.707 -3.138 1.00 93.94 133 ARG A N 1
ATOM 993 C CA . ARG A 1 133 ? 13.109 7.885 -2.618 1.00 93.94 133 ARG A CA 1
ATOM 994 C C . ARG A 1 133 ? 13.481 7.707 -1.158 1.00 93.94 133 ARG A C 1
ATOM 996 O O . ARG A 1 133 ? 12.873 6.915 -0.440 1.00 93.94 133 ARG A O 1
ATOM 1003 N N . ARG A 1 134 ? 14.435 8.515 -0.702 1.00 91.88 134 ARG A N 1
ATOM 1004 C CA . ARG A 1 134 ? 14.651 8.739 0.726 1.00 91.88 134 ARG A CA 1
ATOM 1005 C C . ARG A 1 134 ? 13.621 9.752 1.223 1.00 91.88 134 ARG A C 1
ATOM 1007 O O . ARG A 1 134 ? 13.495 10.831 0.646 1.00 91.88 134 ARG A O 1
ATOM 1014 N N . GLY A 1 135 ? 12.902 9.398 2.276 1.00 87.62 135 GLY A N 1
ATOM 1015 C CA . GLY A 1 135 ? 12.007 10.293 2.998 1.00 87.62 135 GLY A CA 1
ATOM 1016 C C . GLY A 1 135 ? 12.440 10.467 4.448 1.00 87.62 135 GLY A C 1
ATOM 1017 O O . GLY A 1 135 ? 13.501 9.991 4.867 1.00 87.62 135 GLY A O 1
ATOM 1018 N N . ALA A 1 136 ? 11.605 11.166 5.208 1.00 86.38 136 ALA A N 1
ATOM 1019 C CA . ALA A 1 136 ? 11.731 11.268 6.650 1.00 86.38 136 ALA A CA 1
ATOM 1020 C C . ALA A 1 136 ? 10.341 11.224 7.293 1.00 86.38 136 ALA A C 1
ATOM 1022 O O . ALA A 1 136 ? 9.435 11.954 6.886 1.00 86.38 136 ALA A O 1
ATOM 1023 N N . GLY A 1 137 ? 10.188 10.384 8.313 1.00 77.38 137 GLY A N 1
ATOM 1024 C CA . GLY A 1 137 ? 9.012 10.349 9.168 1.00 77.38 137 GLY A CA 1
ATOM 1025 C C . GLY A 1 137 ? 8.902 11.604 10.038 1.00 77.38 137 GLY A C 1
ATOM 1026 O O . GLY A 1 137 ? 9.797 12.448 10.099 1.00 77.38 137 GLY A O 1
ATOM 1027 N N . ARG A 1 138 ? 7.808 11.712 10.797 1.00 69.69 138 ARG A N 1
ATOM 1028 C CA . ARG A 1 138 ? 7.470 12.908 11.598 1.00 69.69 138 ARG A CA 1
ATOM 1029 C C . ARG A 1 138 ? 8.551 13.342 12.601 1.00 69.69 138 ARG A C 1
ATOM 1031 O O . ARG A 1 138 ? 8.593 14.505 12.985 1.00 69.69 138 ARG A O 1
ATOM 1038 N N . ARG A 1 139 ? 9.398 12.418 13.062 1.00 77.75 139 ARG A N 1
ATOM 1039 C CA . ARG A 1 139 ? 10.502 12.692 14.004 1.00 77.75 139 ARG A CA 1
ATOM 1040 C C . ARG A 1 139 ? 11.853 12.909 13.313 1.00 77.75 139 ARG A C 1
ATOM 1042 O O . ARG A 1 139 ? 12.876 12.904 13.984 1.00 77.75 139 ARG A O 1
ATOM 1049 N N . GLY A 1 140 ? 11.863 13.048 11.988 1.00 85.12 140 GLY A N 1
ATOM 1050 C CA . GLY A 1 140 ? 13.086 13.099 11.189 1.00 85.12 140 GLY A CA 1
ATOM 1051 C C . GLY A 1 140 ? 13.725 11.727 10.950 1.00 85.12 140 GLY A C 1
ATOM 1052 O O . GLY A 1 140 ? 14.798 11.658 10.359 1.00 85.12 140 GLY A O 1
ATOM 1053 N N . THR A 1 141 ? 13.089 10.633 11.393 1.00 87.50 141 THR A N 1
ATOM 1054 C CA . THR A 1 141 ? 13.586 9.273 11.154 1.00 87.50 141 THR A CA 1
ATOM 1055 C C . THR A 1 141 ? 13.600 9.003 9.652 1.00 87.50 141 THR A C 1
ATOM 1057 O O . THR A 1 141 ? 12.550 9.120 9.024 1.00 87.50 141 THR A O 1
ATOM 1060 N N . PRO A 1 142 ? 14.746 8.655 9.049 1.00 93.00 142 PRO A N 1
ATOM 1061 C CA . PRO A 1 142 ? 14.810 8.435 7.613 1.00 93.00 142 PRO A CA 1
ATOM 1062 C C . PRO A 1 142 ? 13.983 7.210 7.212 1.00 93.00 142 PRO A C 1
ATOM 1064 O O . PRO A 1 142 ? 13.987 6.198 7.912 1.00 93.00 142 PRO A O 1
ATOM 1067 N N . SER A 1 143 ? 13.329 7.299 6.061 1.00 94.06 143 SER A N 1
ATOM 1068 C CA . SER A 1 143 ? 12.579 6.221 5.414 1.00 94.06 143 SER A CA 1
ATOM 1069 C C . SER A 1 143 ? 13.127 5.963 4.009 1.00 94.06 143 SER A C 1
ATOM 1071 O O . SER A 1 143 ? 13.692 6.865 3.382 1.00 94.06 143 SER A O 1
ATOM 1073 N N . TYR A 1 144 ? 12.997 4.732 3.512 1.00 95.94 144 TYR A N 1
ATOM 1074 C CA . TYR A 1 144 ? 13.702 4.285 2.305 1.00 95.94 144 TYR A CA 1
ATOM 1075 C C . TYR A 1 144 ? 12.800 3.570 1.295 1.00 95.94 144 TYR A C 1
ATOM 1077 O O . TYR A 1 144 ? 11.851 2.875 1.662 1.00 95.94 144 TYR A O 1
ATOM 1085 N N . GLY A 1 145 ? 13.147 3.735 0.016 1.00 96.19 145 GLY A N 1
ATOM 1086 C CA . GLY A 1 145 ? 12.549 3.037 -1.118 1.00 96.19 145 GLY A CA 1
ATOM 1087 C C . GLY A 1 145 ? 11.092 3.376 -1.406 1.00 96.19 145 GLY A C 1
ATOM 1088 O O . GLY A 1 145 ? 10.573 4.423 -1.024 1.00 96.19 145 GLY A O 1
ATOM 1089 N N . VAL A 1 146 ? 10.428 2.489 -2.144 1.00 97.56 146 VAL A N 1
ATOM 1090 C CA . VAL A 1 146 ? 9.070 2.738 -2.651 1.00 97.56 146 VAL A CA 1
ATOM 1091 C C . VAL A 1 146 ? 7.999 2.641 -1.555 1.00 97.56 146 VAL A C 1
ATOM 1093 O O . VAL A 1 146 ? 6.969 3.301 -1.643 1.00 97.56 146 VAL A O 1
ATOM 1096 N N . ALA A 1 147 ? 8.263 1.843 -0.517 1.00 96.62 147 ALA A N 1
ATOM 1097 C CA . ALA A 1 147 ? 7.358 1.598 0.607 1.00 96.62 147 ALA A CA 1
ATOM 1098 C C . ALA A 1 147 ? 7.704 2.427 1.860 1.00 96.62 147 ALA A C 1
ATOM 1100 O O . ALA A 1 147 ? 7.096 2.229 2.903 1.00 96.62 147 ALA A O 1
ATOM 1101 N N . GLN A 1 148 ? 8.698 3.323 1.772 1.00 96.19 148 GLN A N 1
ATOM 1102 C CA . GLN A 1 148 ? 9.108 4.229 2.855 1.00 96.19 148 GLN A CA 1
ATOM 1103 C C . GLN A 1 148 ? 9.387 3.525 4.193 1.00 96.19 148 GLN A C 1
ATOM 1105 O O . GLN A 1 148 ? 9.050 4.029 5.263 1.00 96.19 148 GLN A O 1
ATOM 1110 N N . PHE A 1 149 ? 10.079 2.385 4.166 1.00 95.19 149 PHE A N 1
ATOM 1111 C CA . PHE A 1 149 ? 10.422 1.696 5.407 1.00 95.19 149 PHE A CA 1
ATOM 1112 C C . PHE A 1 149 ? 11.418 2.503 6.243 1.00 95.19 149 PHE A C 1
ATOM 1114 O O . PHE A 1 149 ? 12.507 2.852 5.778 1.00 95.19 149 PHE A O 1
ATOM 1121 N N . GLU A 1 150 ? 11.076 2.744 7.509 1.00 93.25 150 GLU A N 1
ATOM 1122 C CA . GLU A 1 150 ? 12.046 3.155 8.523 1.00 93.25 150 GLU A CA 1
ATOM 1123 C C . GLU A 1 150 ? 13.002 1.985 8.846 1.00 93.25 150 GLU A C 1
ATOM 1125 O O . GLU A 1 150 ? 12.572 0.828 8.839 1.00 93.25 150 GLU A O 1
ATOM 1130 N N . PRO A 1 151 ? 14.277 2.233 9.209 1.00 92.62 151 PRO A N 1
ATOM 1131 C CA . PRO A 1 151 ? 15.252 1.176 9.491 1.00 92.62 151 PRO A CA 1
ATOM 1132 C C . PRO A 1 151 ? 14.813 0.147 10.537 1.00 92.62 151 PRO A C 1
ATOM 1134 O O . PRO A 1 151 ? 15.136 -1.032 10.417 1.00 92.62 151 PRO A O 1
ATOM 1137 N N . ALA A 1 152 ? 14.099 0.575 11.582 1.00 91.19 152 ALA A N 1
ATOM 1138 C CA . ALA A 1 152 ? 13.611 -0.339 12.612 1.00 91.19 152 ALA A CA 1
ATOM 1139 C C . ALA A 1 152 ? 12.526 -1.276 12.061 1.00 91.19 152 ALA A C 1
ATOM 1141 O O . ALA A 1 152 ? 12.586 -2.478 12.306 1.00 91.19 152 ALA A O 1
ATOM 1142 N N . THR A 1 153 ? 11.595 -0.735 11.273 1.00 90.44 153 THR A N 1
ATOM 1143 C CA . THR A 1 153 ? 10.534 -1.495 10.604 1.00 90.44 153 THR A CA 1
ATOM 1144 C C . THR A 1 153 ? 11.111 -2.445 9.561 1.00 90.44 153 THR A C 1
ATOM 1146 O O . THR A 1 153 ? 10.774 -3.622 9.570 1.00 90.44 153 THR A O 1
ATOM 1149 N N . ALA A 1 154 ? 12.050 -1.978 8.730 1.00 92.81 154 ALA A N 1
ATOM 1150 C CA . ALA A 1 154 ? 12.761 -2.812 7.761 1.00 92.81 154 ALA A CA 1
ATOM 1151 C C . ALA A 1 154 ? 13.418 -4.027 8.437 1.00 92.81 154 ALA A C 1
ATOM 1153 O O . ALA A 1 154 ? 13.212 -5.155 8.003 1.00 92.81 154 ALA A O 1
ATOM 1154 N N . ARG A 1 155 ? 14.136 -3.814 9.551 1.00 93.00 155 ARG A N 1
ATOM 1155 C CA . ARG A 1 155 ? 14.744 -4.910 10.325 1.00 93.00 155 ARG A CA 1
ATOM 1156 C C . ARG A 1 155 ? 13.710 -5.856 10.925 1.00 93.00 155 ARG A C 1
ATOM 1158 O O . ARG A 1 155 ? 13.899 -7.064 10.851 1.00 93.00 155 ARG A O 1
ATOM 1165 N N . ALA A 1 156 ? 12.640 -5.323 11.516 1.00 90.88 156 ALA A N 1
ATOM 1166 C CA . ALA A 1 156 ? 11.587 -6.136 12.124 1.00 90.88 156 ALA A CA 1
ATOM 1167 C C . ALA A 1 156 ? 10.870 -7.024 11.094 1.00 90.88 156 ALA A C 1
ATOM 1169 O O . ALA A 1 156 ? 10.493 -8.145 11.414 1.00 90.88 156 ALA A O 1
ATOM 1170 N N . LEU A 1 157 ? 10.732 -6.536 9.860 1.00 91.69 157 LEU A N 1
ATOM 1171 C CA . LEU A 1 157 ? 10.109 -7.253 8.749 1.00 91.69 157 LEU A CA 1
ATOM 1172 C C . LEU A 1 157 ? 11.105 -8.071 7.908 1.00 91.69 157 LEU A C 1
ATOM 1174 O O . LEU A 1 157 ? 10.717 -8.646 6.895 1.00 91.69 157 LEU A O 1
ATOM 1178 N N . GLY A 1 158 ? 12.387 -8.109 8.286 1.00 92.50 158 GLY A N 1
ATOM 1179 C CA . GLY A 1 158 ? 13.413 -8.863 7.562 1.00 92.50 158 GLY A CA 1
ATOM 1180 C C . GLY A 1 158 ? 13.753 -8.321 6.166 1.00 92.50 158 GLY A C 1
ATOM 1181 O O . GLY A 1 158 ? 14.272 -9.066 5.338 1.00 92.50 158 GLY A O 1
ATOM 1182 N N . VAL A 1 159 ? 13.483 -7.041 5.887 1.00 93.56 159 VAL A N 1
ATOM 1183 C CA . VAL A 1 159 ? 13.865 -6.383 4.626 1.00 93.56 159 VAL A CA 1
ATOM 1184 C C . VAL A 1 159 ? 15.388 -6.282 4.554 1.00 93.56 159 VAL A C 1
ATOM 1186 O O . VAL A 1 159 ? 16.011 -5.687 5.438 1.00 93.56 159 VAL A O 1
ATOM 1189 N N . ARG A 1 160 ? 15.993 -6.828 3.494 1.00 93.12 160 ARG A N 1
ATOM 1190 C CA . ARG A 1 160 ? 17.451 -6.799 3.302 1.00 93.12 160 ARG A CA 1
ATOM 1191 C C . ARG A 1 160 ? 17.895 -5.490 2.670 1.00 93.12 160 ARG A C 1
ATOM 1193 O O . ARG A 1 160 ? 18.834 -4.873 3.163 1.00 93.12 160 ARG A O 1
ATOM 1200 N N . ASP A 1 161 ? 17.200 -5.056 1.622 1.00 94.69 161 ASP A N 1
ATOM 1201 C CA . ASP A 1 161 ? 17.396 -3.745 1.011 1.00 94.69 161 ASP A CA 1
ATOM 1202 C C . ASP A 1 161 ? 16.049 -3.032 0.835 1.00 94.69 161 ASP A C 1
ATOM 1204 O O . ASP A 1 161 ? 15.275 -3.372 -0.060 1.00 94.69 161 ASP A O 1
ATOM 1208 N N . PRO A 1 162 ? 15.745 -2.001 1.644 1.00 94.81 162 PRO A N 1
ATOM 1209 C CA . PRO A 1 162 ? 14.499 -1.263 1.493 1.00 94.81 162 PRO A CA 1
ATOM 1210 C C . PRO A 1 162 ? 14.425 -0.469 0.182 1.00 94.81 162 PRO A C 1
ATOM 1212 O O . PRO A 1 162 ? 13.337 -0.021 -0.169 1.00 94.81 162 PRO A O 1
ATOM 1215 N N . ASN A 1 163 ? 15.534 -0.286 -0.547 1.00 96.00 163 ASN A N 1
ATOM 1216 C CA . ASN A 1 163 ? 15.544 0.353 -1.867 1.00 96.00 163 ASN A CA 1
ATOM 1217 C C . ASN A 1 163 ? 15.278 -0.633 -3.013 1.00 96.00 163 ASN A C 1
ATOM 1219 O O . ASN A 1 163 ? 14.999 -0.190 -4.130 1.00 96.00 163 ASN A O 1
ATOM 1223 N N . ASP A 1 164 ? 15.319 -1.942 -2.756 1.00 97.00 164 ASP A N 1
ATOM 1224 C CA . ASP A 1 164 ? 14.936 -2.946 -3.738 1.00 97.00 164 ASP A CA 1
ATOM 1225 C C . ASP A 1 164 ? 13.423 -2.888 -3.964 1.00 97.00 164 ASP A C 1
ATOM 1227 O O . ASP A 1 164 ? 12.621 -3.193 -3.080 1.00 97.00 164 ASP A O 1
ATOM 1231 N N . LEU A 1 165 ? 13.023 -2.490 -5.174 1.00 97.94 165 LEU A N 1
ATOM 1232 C CA . LEU A 1 165 ? 11.620 -2.317 -5.542 1.00 97.94 165 LEU A CA 1
ATOM 1233 C C . LEU A 1 165 ? 10.791 -3.592 -5.317 1.00 97.94 165 LEU A C 1
ATOM 1235 O O . LEU A 1 165 ? 9.664 -3.513 -4.832 1.00 97.94 165 LEU A O 1
ATOM 1239 N N . VAL A 1 166 ? 11.318 -4.756 -5.700 1.00 98.25 166 VAL A N 1
ATOM 1240 C CA . VAL A 1 166 ? 10.570 -6.017 -5.651 1.00 98.25 166 VAL A CA 1
ATOM 1241 C C . VAL A 1 166 ? 10.396 -6.452 -4.204 1.00 98.25 166 VAL A C 1
ATOM 1243 O O . VAL A 1 166 ? 9.271 -6.731 -3.788 1.00 98.25 166 VAL A O 1
ATOM 1246 N N . GLU A 1 167 ? 11.483 -6.476 -3.435 1.00 97.12 167 GLU A N 1
ATOM 1247 C CA . GLU A 1 167 ? 11.458 -6.862 -2.024 1.00 97.12 167 GLU A CA 1
ATOM 1248 C C . GLU A 1 167 ? 10.587 -5.903 -1.208 1.00 97.12 167 GLU A C 1
ATOM 1250 O O . GLU A 1 167 ? 9.701 -6.355 -0.482 1.00 97.12 167 GLU A O 1
ATOM 1255 N N . ALA A 1 168 ? 10.750 -4.588 -1.389 1.00 97.94 168 ALA A N 1
ATOM 1256 C CA . ALA A 1 168 ? 9.997 -3.594 -0.635 1.00 97.94 168 ALA A CA 1
ATOM 1257 C C . ALA A 1 168 ? 8.478 -3.718 -0.848 1.00 97.94 168 ALA A C 1
ATOM 1259 O O . ALA A 1 168 ? 7.720 -3.660 0.119 1.00 97.94 168 ALA A O 1
ATOM 1260 N N . VAL A 1 169 ? 8.014 -3.940 -2.086 1.00 98.50 169 VAL A N 1
ATOM 1261 C CA . VAL A 1 169 ? 6.576 -4.113 -2.375 1.00 98.50 169 VAL A CA 1
ATOM 1262 C C . VAL A 1 169 ? 6.029 -5.412 -1.774 1.00 98.50 169 VAL A C 1
ATOM 1264 O O . VAL A 1 169 ? 4.917 -5.421 -1.244 1.00 98.50 169 VAL A O 1
ATOM 1267 N N . HIS A 1 170 ? 6.794 -6.507 -1.814 1.00 98.31 170 HIS A N 1
ATOM 1268 C CA . HIS A 1 170 ? 6.355 -7.785 -1.241 1.00 98.31 170 HIS A CA 1
ATOM 1269 C C . HIS A 1 170 ? 6.292 -7.7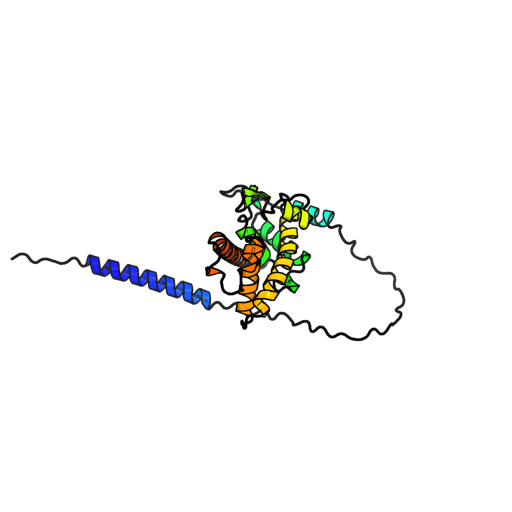37 0.281 1.00 98.31 170 HIS A C 1
ATOM 1271 O O . HIS A 1 170 ? 5.302 -8.173 0.868 1.00 98.31 170 HIS A O 1
ATOM 1277 N N . VAL A 1 171 ? 7.303 -7.153 0.921 1.00 97.25 171 VAL A N 1
ATOM 1278 C CA . VAL A 1 171 ? 7.305 -7.001 2.376 1.00 97.25 171 VAL A CA 1
ATOM 1279 C C . VAL A 1 171 ? 6.230 -6.010 2.829 1.00 97.25 171 VAL A C 1
ATOM 1281 O O . VAL A 1 171 ? 5.580 -6.247 3.846 1.00 97.25 171 VAL A O 1
ATOM 1284 N N . ALA A 1 172 ? 5.940 -4.963 2.047 1.00 98.12 172 ALA A N 1
ATOM 1285 C CA . ALA A 1 172 ? 4.798 -4.091 2.318 1.00 98.12 172 ALA A CA 1
ATOM 1286 C C . ALA A 1 172 ? 3.478 -4.878 2.292 1.00 98.12 172 ALA A C 1
ATOM 1288 O O . ALA A 1 172 ? 2.662 -4.738 3.196 1.00 98.12 172 ALA A O 1
ATOM 1289 N N . ALA A 1 173 ? 3.275 -5.785 1.331 1.00 98.38 173 ALA A N 1
ATOM 1290 C CA . ALA A 1 173 ? 2.079 -6.630 1.324 1.00 98.38 173 ALA A CA 1
ATOM 1291 C C . ALA A 1 173 ? 1.995 -7.557 2.555 1.00 98.38 173 ALA A C 1
ATOM 1293 O O . ALA A 1 173 ? 0.915 -7.717 3.121 1.00 98.38 173 ALA A O 1
ATOM 1294 N N . VAL A 1 174 ? 3.112 -8.114 3.034 1.00 97.25 174 VAL A N 1
ATOM 1295 C CA . VAL A 1 174 ? 3.130 -8.883 4.295 1.00 97.25 174 VAL A CA 1
ATOM 1296 C C . VAL A 1 174 ? 2.717 -7.998 5.473 1.00 97.25 174 VAL A C 1
ATOM 1298 O O . VAL A 1 174 ? 1.809 -8.344 6.228 1.00 97.25 174 VAL A O 1
ATOM 1301 N N . HIS A 1 175 ? 3.299 -6.807 5.584 1.00 97.06 175 HIS A N 1
ATOM 1302 C CA . HIS A 1 175 ? 2.973 -5.872 6.657 1.00 97.06 175 HIS A CA 1
ATOM 1303 C C . HIS A 1 175 ? 1.537 -5.319 6.557 1.00 97.06 175 HIS A C 1
ATOM 1305 O O . HIS A 1 175 ? 0.892 -5.046 7.568 1.00 97.06 175 HIS A O 1
ATOM 1311 N N . MET A 1 176 ? 0.969 -5.228 5.348 1.00 98.25 176 MET A N 1
ATOM 1312 C CA . MET A 1 176 ? -0.455 -4.936 5.151 1.00 98.25 176 MET A CA 1
ATOM 1313 C C . MET A 1 176 ? -1.356 -6.011 5.747 1.00 98.25 176 MET A C 1
ATOM 1315 O O . MET A 1 176 ? -2.403 -5.664 6.288 1.00 98.25 176 MET A O 1
ATOM 1319 N N . LYS A 1 177 ? -0.977 -7.292 5.677 1.00 98.06 177 LYS A N 1
ATOM 1320 C CA . LYS A 1 177 ? -1.754 -8.373 6.298 1.00 98.06 177 LYS A CA 1
ATOM 1321 C C . LYS A 1 177 ? -1.815 -8.202 7.814 1.00 98.06 177 LYS A C 1
ATOM 1323 O O . LYS A 1 177 ? -2.895 -8.283 8.392 1.00 98.06 177 LYS A O 1
ATOM 1328 N N . GLU A 1 178 ? -0.689 -7.871 8.445 1.00 96.94 178 GLU A N 1
ATOM 1329 C CA . GLU A 1 178 ? -0.634 -7.535 9.877 1.00 96.94 178 GLU A CA 1
ATOM 1330 C C . GLU A 1 178 ? -1.517 -6.330 10.217 1.00 96.94 178 GLU A C 1
ATOM 1332 O O . GLU A 1 178 ? -2.326 -6.377 11.147 1.00 96.94 178 GLU A O 1
ATOM 1337 N N . ALA A 1 179 ? -1.415 -5.265 9.419 1.00 97.56 179 ALA A N 1
ATOM 1338 C CA . ALA A 1 179 ? -2.232 -4.068 9.567 1.00 97.56 179 ALA A CA 1
ATOM 1339 C C . ALA A 1 179 ? -3.734 -4.365 9.418 1.00 97.56 179 ALA A C 1
ATOM 1341 O O . ALA A 1 179 ? -4.558 -3.802 10.142 1.00 97.56 179 ALA A O 1
ATOM 1342 N N . ALA A 1 180 ? -4.099 -5.265 8.502 1.00 98.19 180 ALA A N 1
ATOM 1343 C CA . ALA A 1 180 ? -5.471 -5.696 8.277 1.00 98.19 180 ALA A CA 1
ATOM 1344 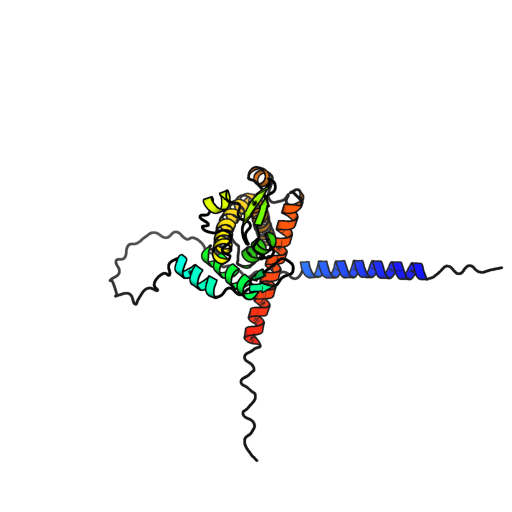C C . ALA A 1 180 ? -6.023 -6.450 9.485 1.00 98.19 180 ALA A C 1
ATOM 1346 O O . ALA A 1 180 ? -7.124 -6.144 9.933 1.00 98.19 180 ALA A O 1
ATOM 1347 N N . MET A 1 181 ? -5.245 -7.372 10.061 1.00 97.62 181 MET A N 1
ATOM 1348 C CA . MET A 1 181 ? -5.631 -8.077 11.286 1.00 97.62 181 MET A CA 1
ATOM 1349 C C . MET A 1 181 ? -5.864 -7.081 12.430 1.00 97.62 181 MET A C 1
ATOM 1351 O O . MET A 1 181 ? -6.952 -7.053 13.005 1.00 97.62 181 MET A O 1
ATOM 1355 N N . TRP A 1 182 ? -4.919 -6.167 12.667 1.00 96.75 182 TRP A N 1
ATOM 1356 C CA . TRP A 1 182 ? -5.050 -5.110 13.678 1.00 96.75 182 TRP A CA 1
ATOM 1357 C C . TRP A 1 182 ? -6.274 -4.199 13.467 1.00 96.75 182 TRP A C 1
ATOM 1359 O O . TRP A 1 182 ? -6.937 -3.777 14.425 1.00 96.75 182 TRP A O 1
ATOM 1369 N N . SER A 1 183 ? -6.562 -3.868 12.207 1.00 97.62 183 SER A N 1
ATOM 1370 C CA . SER A 1 183 ? -7.700 -3.038 11.811 1.00 97.62 183 SER A CA 1
ATOM 1371 C C . SER A 1 183 ? -9.017 -3.789 12.019 1.00 97.62 183 SER A C 1
ATOM 1373 O O . SER A 1 183 ? -9.961 -3.248 12.601 1.00 97.62 183 SER A O 1
ATOM 1375 N N . SER A 1 184 ? -9.056 -5.069 11.642 1.00 96.50 184 SER A N 1
ATOM 1376 C CA . SER A 1 184 ? -10.238 -5.922 11.756 1.00 96.50 184 SER A CA 1
ATOM 1377 C C . SER A 1 184 ? -10.735 -6.028 13.197 1.00 96.50 184 SER A C 1
ATOM 1379 O O . SER A 1 184 ? -11.932 -5.895 13.426 1.00 96.50 184 SER A O 1
ATOM 1381 N N . GLU A 1 185 ? -9.841 -6.126 14.185 1.00 94.38 185 GLU A N 1
ATOM 1382 C CA . GLU A 1 185 ? -10.202 -6.178 15.609 1.00 94.38 185 GLU A CA 1
ATOM 1383 C C . GLU A 1 185 ? -10.942 -4.922 16.093 1.00 94.38 185 GLU A C 1
ATOM 1385 O O . GLU A 1 185 ? -11.821 -4.989 16.958 1.00 94.38 185 GLU A O 1
ATOM 1390 N N . ARG A 1 186 ? -10.591 -3.756 15.539 1.00 94.38 186 ARG A N 1
ATOM 1391 C CA . ARG A 1 186 ? -11.211 -2.467 15.887 1.00 94.38 186 ARG A CA 1
ATOM 1392 C C . ARG A 1 186 ? -12.552 -2.306 15.206 1.00 94.38 186 ARG A C 1
ATOM 1394 O O . ARG A 1 186 ? -13.523 -1.906 15.842 1.00 94.38 186 ARG A O 1
ATOM 1401 N N . VAL A 1 187 ? -12.607 -2.658 13.928 1.00 96.25 187 VAL A N 1
ATOM 1402 C CA . VAL A 1 187 ? -13.818 -2.542 13.118 1.00 96.25 187 VAL A CA 1
ATOM 1403 C C . VAL A 1 187 ? -14.837 -3.637 13.473 1.00 96.25 187 VAL A C 1
ATOM 1405 O O . VAL A 1 187 ? -16.040 -3.419 13.351 1.00 96.25 187 VAL A O 1
ATOM 1408 N N . ALA A 1 188 ? -14.410 -4.794 13.991 1.00 93.44 188 ALA A N 1
ATOM 1409 C CA . ALA A 1 188 ? -15.286 -5.888 14.429 1.00 93.44 188 ALA A CA 1
ATOM 1410 C C . ALA A 1 188 ? -16.321 -5.448 15.474 1.00 93.44 188 ALA A C 1
ATOM 1412 O O . ALA A 1 188 ? -17.457 -5.911 15.458 1.00 93.44 188 ALA A O 1
ATOM 1413 N N . ARG A 1 189 ? -15.948 -4.505 16.345 1.00 90.75 189 ARG A N 1
ATOM 1414 C CA . ARG A 1 189 ? -16.819 -3.976 17.408 1.00 90.75 189 ARG A CA 1
ATOM 1415 C C . ARG A 1 189 ? -17.858 -2.983 16.890 1.00 90.75 189 ARG A C 1
ATOM 1417 O O . ARG A 1 189 ? -18.775 -2.611 17.618 1.00 90.75 189 ARG A O 1
ATOM 1424 N N . LEU A 1 190 ? -17.702 -2.539 15.647 1.00 93.69 190 LEU A N 1
ATOM 1425 C CA . LEU A 1 190 ? -18.588 -1.589 15.005 1.00 93.69 190 LEU A CA 1
ATOM 1426 C C . LEU A 1 190 ? -19.699 -2.349 14.268 1.00 93.69 190 LEU A C 1
ATOM 1428 O O . LEU A 1 190 ? -19.449 -3.309 13.526 1.00 93.69 190 LEU A O 1
ATOM 1432 N N . ARG A 1 191 ? -20.944 -1.906 14.459 1.00 94.25 191 ARG A N 1
ATOM 1433 C CA . ARG A 1 191 ? -22.136 -2.444 13.784 1.00 94.25 191 ARG A CA 1
ATOM 1434 C C . ARG A 1 191 ? -22.247 -1.893 12.357 1.00 94.25 191 ARG A C 1
ATOM 1436 O O . ARG A 1 191 ? -23.193 -1.188 12.039 1.00 94.25 191 ARG A O 1
ATOM 1443 N N . LEU A 1 192 ? -21.239 -2.177 11.535 1.00 96.19 192 LEU A N 1
ATOM 1444 C CA . LEU A 1 192 ? -21.149 -1.712 10.148 1.00 96.19 192 LEU A CA 1
ATOM 1445 C C . LEU A 1 192 ? -21.637 -2.786 9.179 1.00 96.19 192 LEU A C 1
ATOM 1447 O O . LEU A 1 192 ? -21.423 -3.984 9.423 1.00 96.19 192 LEU A O 1
ATOM 1451 N N . GLY A 1 193 ? -22.211 -2.336 8.061 1.00 96.44 193 GLY A N 1
ATOM 1452 C CA . GLY A 1 193 ? -22.475 -3.174 6.891 1.00 96.44 193 GLY A CA 1
ATOM 1453 C C . GLY A 1 193 ? -21.183 -3.709 6.262 1.00 96.44 193 GLY A C 1
ATOM 1454 O O . GLY A 1 193 ? -20.087 -3.266 6.605 1.00 96.44 193 GLY A O 1
ATOM 1455 N N . ALA A 1 194 ? -21.301 -4.680 5.353 1.00 95.00 194 ALA A N 1
ATOM 1456 C CA . ALA A 1 194 ? -20.143 -5.344 4.747 1.00 95.00 194 ALA A CA 1
ATOM 1457 C C . ALA A 1 194 ? -19.225 -4.362 3.996 1.00 95.00 194 ALA A C 1
ATOM 1459 O O . ALA A 1 194 ? -18.018 -4.352 4.241 1.00 95.00 194 ALA A O 1
ATOM 1460 N N . ASP A 1 195 ? -19.801 -3.491 3.168 1.00 95.31 195 ASP A N 1
ATOM 1461 C CA . ASP A 1 195 ? -19.038 -2.524 2.369 1.00 95.31 195 ASP A CA 1
ATOM 1462 C C . ASP A 1 195 ? -18.351 -1.481 3.252 1.00 95.31 195 ASP A C 1
ATOM 1464 O O . ASP A 1 195 ? -17.145 -1.256 3.153 1.00 95.31 195 ASP A O 1
ATOM 1468 N N . GLU A 1 196 ? -19.085 -0.914 4.212 1.00 96.69 196 GLU A N 1
ATOM 1469 C CA . GLU A 1 196 ? -18.529 0.056 5.155 1.00 96.69 196 GLU A CA 1
ATOM 1470 C C . GLU A 1 196 ? -17.423 -0.568 6.020 1.00 96.69 196 GLU A C 1
ATOM 1472 O O . GLU A 1 196 ? -16.384 0.047 6.262 1.00 96.69 196 GLU A O 1
ATOM 1477 N N . ARG A 1 197 ? -17.598 -1.822 6.450 1.00 96.69 197 ARG A N 1
ATOM 1478 C CA . ARG A 1 197 ? -16.565 -2.580 7.165 1.00 96.69 197 ARG A CA 1
ATOM 1479 C C . ARG A 1 197 ? -15.310 -2.743 6.315 1.00 96.69 197 ARG A C 1
ATOM 1481 O O . ARG A 1 197 ? -14.212 -2.569 6.839 1.00 96.69 197 ARG A O 1
ATOM 1488 N N . ALA A 1 198 ? -15.460 -3.052 5.031 1.00 96.56 198 ALA A N 1
ATOM 1489 C CA . ALA A 1 198 ? -14.347 -3.198 4.103 1.00 96.56 198 ALA A CA 1
ATOM 1490 C C . ALA A 1 198 ? -13.620 -1.858 3.866 1.00 96.56 198 ALA A C 1
ATOM 1492 O O . ALA A 1 198 ? -12.389 -1.822 3.797 1.00 96.56 198 ALA A O 1
ATOM 1493 N N . ASP A 1 199 ? -14.349 -0.745 3.812 1.00 96.88 199 ASP A N 1
ATOM 1494 C CA . ASP A 1 199 ? -13.764 0.595 3.728 1.00 96.88 199 ASP A CA 1
ATOM 1495 C C . ASP A 1 199 ? -13.012 0.978 5.004 1.00 96.88 199 ASP A C 1
ATOM 1497 O O . ASP A 1 199 ? -11.883 1.476 4.939 1.00 96.88 199 ASP A O 1
ATOM 1501 N N . LYS A 1 200 ? -13.595 0.712 6.179 1.00 97.62 200 LYS A N 1
ATOM 1502 C CA . LYS A 1 200 ? -12.944 0.969 7.471 1.00 97.62 200 LYS A CA 1
ATOM 1503 C C . LYS A 1 200 ? -11.731 0.083 7.705 1.00 97.62 200 LYS A C 1
ATOM 1505 O O . LYS A 1 200 ? -10.744 0.557 8.270 1.00 97.62 200 LYS A O 1
ATOM 1510 N N . LEU A 1 201 ? -11.761 -1.156 7.218 1.00 97.81 201 LEU A N 1
ATOM 1511 C CA . LEU A 1 201 ? -10.601 -2.039 7.228 1.00 97.81 201 LEU A CA 1
ATOM 1512 C C . LEU A 1 201 ? -9.413 -1.366 6.523 1.00 97.81 201 LEU A C 1
ATOM 1514 O O . LEU A 1 201 ? -8.337 -1.252 7.115 1.00 97.81 201 LEU A O 1
ATOM 1518 N N . ARG A 1 202 ? -9.639 -0.858 5.302 1.00 98.19 202 ARG A N 1
ATOM 1519 C CA . ARG A 1 202 ? -8.635 -0.172 4.468 1.00 98.19 202 ARG A CA 1
ATOM 1520 C C . ARG A 1 202 ? -8.157 1.148 5.065 1.00 98.19 202 ARG A C 1
ATOM 1522 O O . ARG A 1 202 ? -6.961 1.435 5.020 1.00 98.19 202 ARG A O 1
ATOM 1529 N N . GLU A 1 203 ? -9.055 1.930 5.671 1.00 97.81 203 GLU A N 1
ATOM 1530 C CA . GLU A 1 203 ? -8.661 3.118 6.445 1.00 97.81 203 GLU A CA 1
ATOM 1531 C C . GLU A 1 203 ? -7.668 2.738 7.547 1.00 97.81 203 GLU A C 1
ATOM 1533 O O . GLU A 1 203 ? -6.616 3.364 7.675 1.00 97.81 203 GLU A O 1
ATOM 1538 N N . GLY A 1 204 ? -7.963 1.676 8.299 1.00 97.56 204 GLY A N 1
ATOM 1539 C CA . GLY A 1 204 ? -7.097 1.209 9.375 1.00 97.56 204 GLY A CA 1
ATOM 1540 C C . GLY A 1 204 ? -5.703 0.801 8.919 1.00 97.56 204 GLY A C 1
ATOM 1541 O O . GLY A 1 204 ? -4.749 1.034 9.651 1.00 97.56 204 GLY A O 1
ATOM 1542 N N . ILE A 1 205 ? -5.539 0.286 7.699 1.00 97.88 205 ILE A N 1
ATOM 1543 C CA . ILE A 1 205 ? -4.205 -0.017 7.155 1.00 97.88 205 ILE A CA 1
ATOM 1544 C C . ILE A 1 205 ? -3.381 1.266 7.039 1.00 97.88 205 ILE A C 1
ATOM 1546 O O . ILE A 1 205 ? -2.266 1.331 7.546 1.00 97.88 205 ILE A O 1
ATOM 1550 N N . SER A 1 206 ? -3.952 2.325 6.461 1.00 97.50 206 SER A N 1
ATOM 1551 C CA . SER A 1 206 ? -3.274 3.626 6.360 1.00 97.50 206 SER A CA 1
ATOM 1552 C C . SER A 1 206 ? -2.947 4.219 7.733 1.00 97.50 206 SER A C 1
ATOM 1554 O O . SER A 1 206 ? -1.876 4.786 7.933 1.00 97.50 206 SER A O 1
ATOM 1556 N N . VAL A 1 207 ? -3.853 4.066 8.703 1.00 97.06 207 VAL A N 1
ATOM 1557 C CA . VAL A 1 207 ? -3.610 4.476 10.094 1.00 97.06 207 VAL A CA 1
ATOM 1558 C C . VAL A 1 207 ? -2.459 3.679 10.704 1.00 97.06 207 VAL A C 1
ATOM 1560 O O . VAL A 1 207 ? -1.625 4.245 11.409 1.00 97.06 207 VAL A O 1
ATOM 1563 N N . TYR A 1 208 ? -2.408 2.375 10.441 1.00 96.06 208 TYR A N 1
ATOM 1564 C CA . TYR A 1 208 ? -1.399 1.484 10.989 1.00 96.06 208 TYR A CA 1
ATOM 1565 C C . TYR A 1 208 ? 0.009 1.800 10.477 1.00 96.06 208 TYR A C 1
ATOM 1567 O O . TYR A 1 208 ? 0.952 1.754 11.267 1.00 96.06 208 TYR A O 1
ATOM 1575 N N . TYR A 1 209 ? 0.119 2.136 9.191 1.00 91.62 209 TYR A N 1
ATOM 1576 C CA . TYR A 1 209 ? 1.363 2.523 8.526 1.00 91.62 209 TYR A CA 1
ATOM 1577 C C . TYR A 1 209 ? 1.849 3.906 8.961 1.00 91.62 209 TYR A C 1
ATOM 1579 O O . TYR A 1 209 ? 3.005 4.081 9.336 1.00 91.62 209 TYR A O 1
ATOM 1587 N N . ASN A 1 210 ? 0.953 4.894 8.954 1.00 91.12 210 ASN A N 1
ATOM 1588 C CA . ASN A 1 210 ? 1.358 6.292 9.067 1.00 91.12 210 ASN A CA 1
ATOM 1589 C C . ASN A 1 210 ? 1.441 6.804 10.517 1.00 91.12 210 ASN A C 1
ATOM 1591 O O . ASN A 1 210 ? 2.023 7.860 10.779 1.00 91.12 210 ASN A O 1
ATOM 1595 N N . LEU A 1 211 ? 0.836 6.103 11.486 1.00 91.62 211 LEU A N 1
ATOM 1596 C CA . LEU A 1 211 ? 0.839 6.525 12.887 1.00 91.62 211 LEU A CA 1
ATOM 1597 C C . LEU A 1 211 ? 1.710 5.639 13.779 1.00 91.62 211 LEU A C 1
ATOM 1599 O O . LEU A 1 211 ? 1.684 4.415 13.731 1.00 91.62 211 LEU A O 1
ATOM 1603 N N . SER A 1 212 ? 2.386 6.289 14.731 1.00 88.56 212 SER A N 1
ATOM 1604 C CA . SER A 1 212 ? 3.015 5.608 15.871 1.00 88.56 212 SER A CA 1
ATOM 1605 C C . SER A 1 212 ? 2.005 4.787 16.684 1.00 88.56 212 SER A C 1
ATOM 1607 O O . SER A 1 212 ? 0.813 5.095 16.691 1.00 88.56 212 SER A O 1
ATOM 1609 N N . SER A 1 213 ? 2.476 3.831 17.492 1.00 89.31 213 SER A N 1
ATOM 1610 C CA . SER A 1 213 ? 1.621 3.050 18.407 1.00 89.31 213 SER A CA 1
ATOM 1611 C C . SER A 1 213 ? 0.696 3.910 19.281 1.00 89.31 213 SER A C 1
ATOM 1613 O O . SER A 1 213 ? -0.475 3.572 19.435 1.00 89.31 213 SER A O 1
ATOM 1615 N N . LYS A 1 214 ? 1.170 5.066 19.775 1.00 89.56 214 LYS A N 1
ATOM 1616 C CA . LYS A 1 214 ? 0.335 6.015 20.534 1.00 89.56 214 LYS A CA 1
ATOM 1617 C C . LYS A 1 214 ? -0.779 6.625 19.675 1.00 89.56 214 LYS A C 1
ATOM 1619 O O . LYS A 1 214 ? -1.898 6.758 20.150 1.00 89.56 214 LYS A O 1
ATOM 1624 N N . GLY A 1 215 ? -0.485 6.980 18.424 1.00 91.00 215 GLY A N 1
ATOM 1625 C CA . GLY A 1 215 ? -1.487 7.503 17.486 1.00 91.00 215 GLY A CA 1
ATOM 1626 C C . GLY A 1 215 ? -2.500 6.436 17.067 1.00 91.00 215 GLY A C 1
ATOM 1627 O O . GLY A 1 215 ? -3.700 6.685 17.073 1.00 91.00 215 GLY A O 1
ATOM 1628 N N . ARG A 1 216 ? -2.034 5.210 16.810 1.00 94.69 216 ARG A N 1
ATOM 1629 C CA . ARG A 1 216 ? -2.876 4.043 16.500 1.00 94.69 216 ARG A CA 1
ATOM 1630 C C . ARG A 1 216 ? -3.874 3.722 17.612 1.00 94.69 216 ARG A C 1
ATOM 1632 O O . ARG A 1 216 ? -5.006 3.343 17.328 1.00 94.69 216 ARG A O 1
ATOM 1639 N N . ALA A 1 217 ? -3.487 3.911 18.874 1.00 93.62 217 ALA A N 1
ATOM 1640 C CA . ALA A 1 217 ? -4.378 3.724 20.020 1.00 93.62 217 ALA A CA 1
ATOM 1641 C C . ALA A 1 217 ? -5.538 4.736 20.070 1.00 93.62 217 ALA A C 1
ATOM 1643 O O . ALA A 1 217 ? -6.559 4.456 20.690 1.00 93.62 217 ALA A O 1
ATOM 1644 N N . GLN A 1 218 ? -5.403 5.894 19.414 1.00 93.94 218 GLN A N 1
ATOM 1645 C CA . GLN A 1 218 ? -6.453 6.915 19.362 1.00 93.94 218 GLN A CA 1
ATOM 1646 C C . GLN A 1 218 ? -7.492 6.642 18.271 1.00 93.94 218 GLN A C 1
ATOM 1648 O O . GLN A 1 218 ? -8.559 7.254 18.286 1.00 93.94 218 GLN A O 1
ATOM 1653 N N . TRP A 1 219 ? -7.205 5.754 17.316 1.00 95.88 219 TRP A N 1
ATOM 1654 C CA . TRP A 1 219 ? -8.145 5.424 16.252 1.00 95.88 219 TRP A CA 1
ATOM 1655 C C . TRP A 1 219 ? -9.171 4.391 16.722 1.00 95.88 219 TRP A C 1
ATOM 1657 O O . TRP A 1 219 ? -8.814 3.301 17.173 1.00 95.88 219 TRP A O 1
ATOM 1667 N N . ASN A 1 220 ? -10.454 4.734 16.592 1.00 93.00 220 ASN A N 1
ATOM 1668 C CA . ASN A 1 220 ? -11.584 3.907 17.028 1.00 93.00 220 ASN A CA 1
ATOM 1669 C C . ASN A 1 220 ? -12.398 3.320 15.859 1.00 93.00 220 ASN A C 1
ATOM 1671 O O . ASN A 1 220 ? -13.511 2.847 16.063 1.00 93.00 220 ASN A O 1
ATOM 1675 N N . GLY A 1 221 ? -11.874 3.398 14.633 1.00 93.56 221 GLY A N 1
ATOM 1676 C CA . GLY A 1 221 ? -12.553 2.945 13.416 1.00 93.56 221 GLY A CA 1
ATOM 1677 C C . GLY A 1 221 ? -13.520 3.959 12.793 1.00 93.56 221 GLY A C 1
ATOM 1678 O O . GLY A 1 221 ? -13.839 3.839 11.615 1.00 93.56 221 GLY A O 1
ATOM 1679 N N . LEU A 1 222 ? -13.941 4.995 13.528 1.00 94.25 222 LEU A N 1
ATOM 1680 C CA . LEU A 1 222 ? -14.896 6.008 13.049 1.00 94.25 222 LEU A CA 1
ATOM 1681 C C . LEU A 1 222 ? -14.324 7.431 13.014 1.00 94.25 222 LEU A C 1
ATOM 1683 O O . LEU A 1 222 ? -14.880 8.310 12.361 1.00 94.25 222 LEU A O 1
ATOM 1687 N N . ASN A 1 223 ? -13.202 7.680 13.686 1.00 95.94 223 ASN A N 1
ATOM 1688 C CA . ASN A 1 223 ? -12.636 9.017 13.864 1.00 95.94 223 ASN A CA 1
ATOM 1689 C C . ASN A 1 223 ? -11.501 9.369 12.887 1.00 95.94 223 ASN A C 1
ATOM 1691 O O . ASN A 1 223 ? -10.680 10.227 13.208 1.00 95.94 223 ASN A O 1
ATOM 1695 N N . ALA A 1 224 ? -11.446 8.752 11.700 1.00 95.69 224 ALA A N 1
ATOM 1696 C CA . ALA A 1 224 ? -10.403 9.029 10.704 1.00 95.69 224 ALA A CA 1
ATOM 1697 C C . ALA A 1 224 ? -10.304 10.526 10.335 1.00 95.69 224 ALA A C 1
ATOM 1699 O O . ALA A 1 224 ? -9.204 11.049 10.181 1.00 95.69 224 ALA A O 1
ATOM 1700 N N . SER A 1 225 ? -11.432 11.245 10.300 1.00 96.00 225 SER A N 1
ATOM 1701 C CA . SER A 1 225 ? -11.496 12.696 10.041 1.00 96.00 225 SER A CA 1
ATOM 1702 C C . SER A 1 225 ? -10.878 13.574 11.137 1.00 96.00 225 SER A C 1
ATOM 1704 O O . SER A 1 225 ? -10.669 14.766 10.926 1.00 96.00 225 SER A O 1
ATOM 1706 N N . ARG A 1 226 ? -10.590 13.008 12.316 1.00 96.12 226 ARG A N 1
ATOM 1707 C CA . ARG A 1 226 ? -9.953 13.698 13.451 1.00 96.12 226 ARG A CA 1
ATOM 1708 C C . ARG A 1 226 ? -8.469 13.354 13.597 1.00 96.12 226 ARG A C 1
ATOM 1710 O O . ARG A 1 226 ? -7.816 13.850 14.510 1.00 96.12 226 ARG A O 1
ATOM 1717 N N . LEU A 1 227 ? -7.943 12.480 12.738 1.00 95.62 227 LEU A N 1
ATOM 1718 C CA . LEU A 1 227 ? -6.522 12.141 12.705 1.00 95.62 227 LEU A CA 1
ATOM 1719 C C . LEU A 1 227 ? -5.708 13.274 12.054 1.00 95.62 227 LEU A C 1
ATOM 1721 O O . LEU A 1 227 ? -6.292 14.145 11.406 1.00 95.62 227 LEU A O 1
ATOM 1725 N N . PRO A 1 228 ? -4.368 13.281 12.185 1.00 95.44 228 PRO A N 1
ATOM 1726 C CA . PRO A 1 228 ? -3.523 14.258 11.501 1.00 95.44 228 PRO A CA 1
ATOM 1727 C C . PRO A 1 228 ? -3.802 14.320 9.994 1.00 95.44 228 PRO A C 1
ATOM 1729 O O . PRO A 1 228 ? -4.072 13.288 9.369 1.00 95.44 228 PRO A O 1
ATOM 1732 N N . VAL A 1 229 ? -3.709 15.518 9.410 1.00 95.69 229 VAL A N 1
ATOM 1733 C CA . VAL A 1 229 ? -4.028 15.778 7.993 1.00 95.69 229 VAL A CA 1
ATOM 1734 C C . VAL A 1 229 ? -3.216 14.879 7.061 1.00 95.69 229 VAL A C 1
ATOM 1736 O O . VAL A 1 229 ? -3.738 14.391 6.063 1.00 95.69 229 VAL A O 1
ATOM 1739 N N . GLU A 1 230 ? -1.971 14.570 7.415 1.00 94.00 230 GLU A N 1
ATOM 1740 C CA . GLU A 1 230 ? -1.104 13.670 6.655 1.00 94.00 230 GLU A CA 1
ATOM 1741 C C . GLU A 1 230 ? -1.686 12.253 6.582 1.00 94.00 230 GLU A C 1
ATOM 1743 O O . GLU A 1 230 ? -1.636 11.617 5.535 1.00 94.00 230 GLU A O 1
ATOM 1748 N N . THR A 1 231 ? -2.310 11.776 7.664 1.00 96.44 231 THR A N 1
ATOM 1749 C CA . THR A 1 231 ? -2.959 10.452 7.696 1.00 96.44 231 THR A CA 1
ATOM 1750 C C . THR A 1 231 ? -4.238 10.449 6.874 1.00 96.44 231 THR A C 1
ATOM 1752 O O . THR A 1 231 ? -4.503 9.494 6.149 1.00 96.44 231 THR A O 1
ATOM 1755 N N . GLN A 1 232 ? -5.014 11.532 6.934 1.00 97.44 232 GLN A N 1
ATOM 1756 C CA . GLN A 1 232 ? -6.200 11.687 6.091 1.00 97.44 232 GLN A CA 1
ATOM 1757 C C . GLN A 1 232 ? -5.819 11.698 4.605 1.00 97.44 232 GLN A C 1
ATOM 1759 O O . GLN A 1 232 ? -6.451 11.022 3.792 1.00 97.44 232 GLN A O 1
ATOM 1764 N N . ARG A 1 233 ? -4.736 12.402 4.257 1.00 97.25 233 ARG A N 1
ATOM 1765 C CA . ARG A 1 233 ? -4.186 12.432 2.900 1.00 97.25 233 ARG A CA 1
ATOM 1766 C C . ARG A 1 233 ? -3.679 11.062 2.462 1.00 97.25 233 ARG A C 1
ATOM 1768 O O . ARG A 1 233 ? -3.943 10.666 1.334 1.00 97.25 233 ARG A O 1
ATOM 1775 N N . HIS A 1 234 ? -3.011 10.329 3.349 1.00 97.44 234 HIS A N 1
ATOM 1776 C CA . HIS A 1 234 ? -2.569 8.966 3.073 1.00 97.44 234 HIS A CA 1
ATOM 1777 C C . HIS A 1 234 ? -3.758 8.040 2.763 1.00 97.44 234 HIS A C 1
ATOM 1779 O O . HIS A 1 234 ? -3.746 7.356 1.744 1.00 97.44 234 HIS A O 1
ATOM 1785 N N . ILE A 1 235 ? -4.823 8.077 3.577 1.00 98.25 235 ILE A N 1
ATOM 1786 C CA . ILE A 1 235 ? -6.069 7.324 3.330 1.00 98.25 235 ILE A CA 1
ATOM 1787 C C . ILE A 1 235 ? -6.653 7.672 1.956 1.00 98.25 235 ILE A C 1
ATOM 1789 O O . ILE A 1 235 ? -7.028 6.783 1.190 1.00 98.25 235 ILE A O 1
ATOM 1793 N N . PHE A 1 236 ? -6.738 8.964 1.638 1.00 98.25 236 PHE A N 1
ATOM 1794 C CA . PHE A 1 236 ? -7.258 9.427 0.356 1.00 98.25 236 PHE A CA 1
ATOM 1795 C C . PHE A 1 236 ? -6.405 8.932 -0.822 1.00 98.25 236 PHE A C 1
ATOM 1797 O O . PHE A 1 236 ? -6.938 8.342 -1.760 1.00 98.25 236 PHE A O 1
ATOM 1804 N N . ASN A 1 237 ? -5.084 9.098 -0.751 1.00 98.31 237 ASN A N 1
ATOM 1805 C CA . ASN A 1 237 ? -4.165 8.664 -1.802 1.00 98.31 237 ASN A CA 1
ATOM 1806 C C . ASN A 1 237 ? -4.203 7.143 -2.000 1.00 98.31 237 ASN A C 1
ATOM 1808 O O . ASN A 1 237 ? -4.165 6.679 -3.138 1.00 98.31 237 ASN A O 1
ATOM 1812 N N . ALA A 1 238 ? -4.339 6.372 -0.917 1.00 98.56 238 ALA A N 1
ATOM 1813 C CA . ALA A 1 238 ? -4.451 4.921 -0.998 1.00 98.56 238 ALA A CA 1
ATOM 1814 C C . ALA A 1 238 ? -5.716 4.490 -1.750 1.00 98.56 238 ALA A C 1
ATOM 1816 O O . ALA A 1 238 ? -5.662 3.607 -2.605 1.00 98.56 238 ALA A O 1
ATOM 1817 N N . ARG A 1 239 ? -6.847 5.161 -1.498 1.00 98.44 239 ARG A N 1
ATOM 1818 C CA . ARG A 1 239 ? -8.098 4.930 -2.237 1.00 98.44 239 ARG A CA 1
ATOM 1819 C C . ARG A 1 239 ? -7.963 5.279 -3.714 1.00 98.44 239 ARG A C 1
ATOM 1821 O O . ARG A 1 239 ? -8.360 4.480 -4.557 1.00 98.44 239 ARG A O 1
ATOM 1828 N N . MET A 1 240 ? -7.376 6.435 -4.021 1.00 98.50 240 MET A N 1
ATOM 1829 C CA . MET A 1 240 ? -7.150 6.857 -5.406 1.00 98.50 240 MET A CA 1
ATOM 1830 C C . MET A 1 240 ? -6.251 5.868 -6.155 1.00 98.50 240 MET A C 1
ATOM 1832 O O . MET A 1 240 ? -6.592 5.456 -7.259 1.00 98.50 240 MET A O 1
ATOM 1836 N N . GLY A 1 241 ? -5.159 5.409 -5.537 1.00 98.50 241 GLY A N 1
ATOM 1837 C CA . GLY A 1 241 ? -4.287 4.400 -6.140 1.00 98.50 241 GLY A CA 1
ATOM 1838 C C . GLY A 1 241 ? -4.984 3.047 -6.335 1.00 98.50 241 GLY A C 1
ATOM 1839 O O . GLY A 1 241 ? -4.786 2.392 -7.354 1.00 98.50 241 GLY A O 1
ATOM 1840 N N . ALA A 1 242 ? -5.858 2.629 -5.415 1.00 98.56 242 ALA A N 1
ATOM 1841 C CA . ALA A 1 242 ? -6.644 1.406 -5.589 1.00 98.56 242 ALA A CA 1
ATOM 1842 C C . ALA A 1 242 ? -7.636 1.499 -6.767 1.00 98.56 242 ALA A C 1
ATOM 1844 O O . ALA A 1 242 ? -7.830 0.517 -7.490 1.00 98.56 242 ALA A O 1
ATOM 1845 N N . GLN A 1 243 ? -8.237 2.674 -6.988 1.00 98.31 243 GLN A N 1
ATOM 1846 C CA . GLN A 1 243 ? -9.089 2.945 -8.151 1.00 98.31 243 GLN A CA 1
ATOM 1847 C C . GLN A 1 243 ? -8.278 2.967 -9.452 1.00 98.31 243 GLN A C 1
ATOM 1849 O O . GLN A 1 243 ? -8.678 2.335 -10.429 1.00 98.31 243 GLN A O 1
ATOM 1854 N N . GLU A 1 244 ? -7.111 3.617 -9.449 1.00 98.38 244 GLU A N 1
ATOM 1855 C CA . GLU A 1 244 ? -6.174 3.612 -10.578 1.00 98.38 244 GLU A CA 1
ATOM 1856 C C . GLU A 1 244 ? -5.789 2.176 -10.961 1.00 98.38 244 GLU A C 1
ATOM 1858 O O . GLU A 1 244 ? -5.872 1.799 -12.127 1.00 98.38 244 GLU A O 1
ATOM 1863 N N . ALA A 1 245 ? -5.470 1.328 -9.979 1.00 98.44 245 ALA A N 1
ATOM 1864 C CA . ALA A 1 245 ? -5.150 -0.078 -10.208 1.00 98.44 245 ALA A CA 1
ATOM 1865 C C . ALA A 1 245 ? -6.318 -0.872 -10.812 1.00 98.44 245 ALA A C 1
ATOM 1867 O O . ALA A 1 245 ? -6.103 -1.777 -11.621 1.00 98.44 245 ALA A O 1
ATOM 1868 N N . ALA A 1 246 ? -7.557 -0.566 -10.416 1.00 98.00 246 ALA A N 1
ATOM 1869 C CA . ALA A 1 246 ? -8.741 -1.185 -11.001 1.00 98.00 246 ALA A CA 1
ATOM 1870 C C . ALA A 1 246 ? -8.911 -0.778 -12.472 1.00 98.00 246 ALA A C 1
ATOM 1872 O O . ALA A 1 246 ? -9.161 -1.637 -13.317 1.00 98.00 246 ALA A O 1
ATOM 1873 N N . TRP A 1 247 ? -8.726 0.508 -12.772 1.00 97.81 247 TRP A N 1
ATOM 1874 C CA . TRP A 1 247 ? -8.819 1.055 -14.123 1.00 97.81 247 TRP A CA 1
ATOM 1875 C C . TRP A 1 247 ? -7.722 0.515 -15.049 1.00 97.81 247 TRP A C 1
ATOM 1877 O O . TRP A 1 247 ? -8.036 -0.004 -16.119 1.00 97.81 247 TRP A O 1
ATOM 1887 N N . LEU A 1 248 ? -6.456 0.542 -14.618 1.00 96.50 248 LEU A N 1
ATOM 1888 C CA . LEU A 1 248 ? -5.324 0.004 -15.384 1.00 96.50 248 LEU A CA 1
ATOM 1889 C C . LEU A 1 248 ? -5.505 -1.486 -15.688 1.00 96.50 248 LEU A C 1
ATOM 1891 O O . LEU A 1 248 ? -5.217 -1.950 -16.792 1.00 96.50 248 LEU A O 1
ATOM 1895 N N . ASP A 1 249 ? -6.000 -2.251 -14.714 1.00 96.69 249 ASP A N 1
ATOM 1896 C CA . ASP A 1 249 ? -6.242 -3.675 -14.907 1.00 96.69 249 ASP A CA 1
ATOM 1897 C C . ASP A 1 249 ? -7.401 -3.934 -15.880 1.00 96.69 249 ASP A C 1
ATOM 1899 O O . ASP A 1 249 ? -7.302 -4.823 -16.724 1.00 96.69 249 ASP A O 1
ATOM 1903 N N . ALA A 1 250 ? -8.472 -3.137 -15.823 1.00 95.69 250 ALA A N 1
ATOM 1904 C CA . ALA A 1 250 ? -9.568 -3.217 -16.786 1.00 95.69 250 ALA A CA 1
ATOM 1905 C C . ALA A 1 250 ? -9.093 -2.906 -18.217 1.00 95.69 250 ALA A C 1
ATOM 1907 O O . ALA A 1 250 ? -9.399 -3.666 -19.136 1.00 95.69 250 ALA A O 1
ATOM 1908 N N . GLN A 1 251 ? -8.283 -1.857 -18.399 1.00 93.00 251 GLN A N 1
ATOM 1909 C CA . GLN A 1 251 ? -7.683 -1.529 -19.698 1.00 93.00 251 GLN A CA 1
ATOM 1910 C C . GLN A 1 251 ? -6.776 -2.640 -20.218 1.00 93.00 251 GLN A C 1
ATOM 1912 O O . GLN A 1 251 ? -6.888 -3.040 -21.376 1.00 93.00 251 GLN A O 1
ATOM 1917 N N . SER A 1 252 ? -5.921 -3.182 -19.349 1.00 89.88 252 SER A N 1
ATOM 1918 C CA . SER A 1 252 ? -5.012 -4.277 -19.695 1.00 89.88 252 SER A CA 1
ATOM 1919 C C . SER A 1 252 ? -5.766 -5.525 -20.156 1.00 89.88 252 SER A C 1
ATOM 1921 O O . SER A 1 252 ? -5.288 -6.247 -21.026 1.00 89.88 252 SER A O 1
ATOM 1923 N N . ARG A 1 253 ? -6.944 -5.802 -19.579 1.00 88.31 253 ARG A N 1
ATOM 1924 C CA . ARG A 1 253 ? -7.811 -6.900 -20.026 1.00 88.31 253 ARG A CA 1
ATOM 1925 C C . ARG A 1 253 ? -8.480 -6.575 -21.359 1.00 88.31 253 ARG A C 1
ATOM 1927 O O . ARG A 1 253 ? -8.427 -7.405 -22.255 1.00 88.31 253 ARG A O 1
ATOM 1934 N N . ALA A 1 254 ? -9.056 -5.383 -21.512 1.00 87.69 254 ALA A N 1
ATOM 1935 C CA . ALA A 1 254 ? -9.723 -4.974 -22.749 1.00 87.69 254 ALA A CA 1
ATOM 1936 C C . ALA A 1 254 ? -8.771 -4.983 -23.961 1.00 87.69 254 ALA A C 1
ATOM 1938 O O . ALA A 1 254 ? -9.121 -5.511 -25.013 1.00 87.69 254 ALA A O 1
ATOM 1939 N N . GLY A 1 255 ? -7.539 -4.489 -23.796 1.00 80.06 255 GLY A N 1
ATOM 1940 C CA . GLY A 1 255 ? -6.523 -4.489 -24.854 1.00 80.06 255 GLY A CA 1
ATOM 1941 C C . GLY A 1 255 ? -6.089 -5.886 -25.311 1.00 80.06 255 GLY A C 1
ATOM 1942 O O . GLY A 1 255 ? -5.703 -6.050 -26.462 1.00 80.06 255 GLY A O 1
ATOM 1943 N N . ARG A 1 256 ? -6.202 -6.909 -24.450 1.00 70.00 256 ARG A N 1
ATOM 1944 C CA . ARG A 1 256 ? -5.941 -8.308 -24.840 1.00 70.00 256 ARG A CA 1
ATOM 1945 C C . ARG A 1 256 ? -7.038 -8.890 -25.726 1.00 70.00 256 ARG A C 1
ATOM 1947 O O . ARG A 1 256 ? -6.731 -9.735 -26.548 1.00 70.00 256 ARG A O 1
ATOM 1954 N N . PHE A 1 257 ? -8.285 -8.446 -25.570 1.00 62.28 257 PHE A N 1
ATOM 1955 C CA . PHE A 1 257 ? -9.406 -8.934 -26.380 1.00 62.28 257 PHE A CA 1
ATOM 1956 C C . PHE A 1 257 ? -9.577 -8.161 -27.694 1.00 62.28 257 PHE A C 1
ATOM 1958 O O . PHE A 1 257 ? -10.081 -8.722 -28.655 1.00 62.28 257 PHE A O 1
ATOM 1965 N N . GLY A 1 258 ? -9.135 -6.900 -27.766 1.00 57.22 258 GLY A N 1
ATOM 1966 C CA . GLY A 1 258 ? -9.213 -6.088 -28.990 1.00 57.22 258 GLY A CA 1
ATOM 1967 C C . GLY A 1 258 ? -8.061 -6.280 -29.988 1.00 57.22 258 GLY A C 1
ATOM 1968 O O . GLY A 1 258 ? -8.073 -5.653 -31.042 1.00 57.22 258 GLY A O 1
ATOM 1969 N N . GLY A 1 259 ? -7.048 -7.089 -29.655 1.00 50.28 259 GLY A N 1
ATOM 1970 C CA . GLY A 1 259 ? -5.860 -7.316 -30.493 1.00 50.28 259 GLY A CA 1
ATOM 1971 C C . GLY A 1 259 ? -5.934 -8.531 -31.426 1.00 50.28 259 GLY A C 1
ATOM 1972 O O . GLY A 1 259 ? -5.111 -8.629 -32.333 1.00 50.28 259 GLY A O 1
ATOM 1973 N N . ASP A 1 260 ? -6.910 -9.426 -31.235 1.00 49.25 260 ASP A N 1
ATOM 1974 C CA . ASP A 1 260 ? -7.016 -10.699 -31.973 1.00 49.25 260 ASP A CA 1
ATOM 1975 C C . ASP A 1 260 ? -7.893 -10.634 -33.241 1.00 49.25 260 ASP A C 1
ATOM 1977 O O . ASP A 1 260 ? -7.936 -11.594 -34.009 1.00 49.25 260 ASP A O 1
ATOM 1981 N N . ASP A 1 261 ? -8.486 -9.483 -33.577 1.00 50.47 261 ASP A N 1
ATOM 1982 C CA . ASP A 1 261 ? -9.262 -9.306 -34.824 1.00 5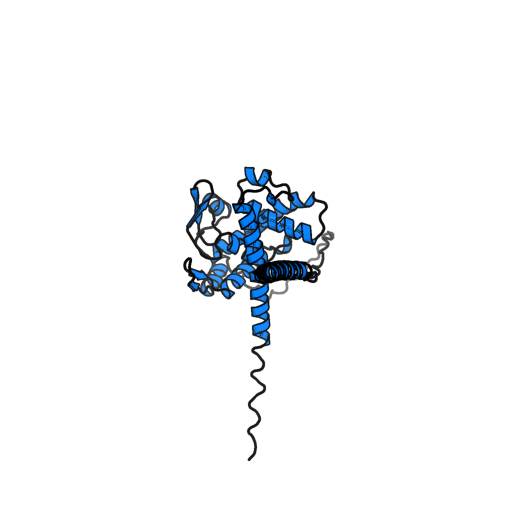0.47 261 ASP A CA 1
ATOM 1983 C C . ASP A 1 261 ? -8.379 -9.151 -36.093 1.00 50.47 261 ASP A C 1
ATOM 1985 O O . ASP A 1 261 ? -8.847 -8.800 -37.179 1.00 50.47 261 ASP A O 1
ATOM 1989 N N . GLY A 1 262 ? -7.078 -9.447 -35.985 1.00 46.75 262 GLY A N 1
ATOM 1990 C CA . GLY A 1 262 ? -6.084 -9.366 -37.062 1.00 46.75 262 GLY A CA 1
ATOM 1991 C C . GLY A 1 262 ? -5.992 -10.581 -37.999 1.00 46.75 262 GLY A C 1
ATOM 1992 O O . GLY A 1 262 ? -5.197 -10.548 -38.935 1.00 46.75 262 GLY A O 1
ATOM 1993 N N . THR A 1 263 ? -6.784 -11.644 -37.804 1.00 47.00 263 THR A N 1
ATOM 1994 C CA . THR A 1 263 ? -6.758 -12.868 -38.648 1.00 47.00 263 THR A CA 1
ATOM 1995 C C . THR A 1 263 ? -8.006 -13.084 -39.513 1.00 47.00 263 THR A C 1
ATOM 1997 O O . THR A 1 263 ? -8.295 -14.204 -39.923 1.00 47.00 263 THR A O 1
ATOM 2000 N N . ALA A 1 264 ? -8.722 -12.018 -39.884 1.00 44.59 264 ALA A N 1
ATOM 2001 C CA . ALA A 1 264 ? -9.864 -12.111 -40.808 1.00 44.59 264 ALA A CA 1
ATOM 2002 C C . ALA A 1 264 ? -9.790 -11.158 -42.016 1.00 44.59 264 ALA A C 1
ATOM 2004 O O . ALA A 1 264 ? -10.816 -10.816 -42.605 1.00 44.59 264 ALA A O 1
ATOM 2005 N N . ARG A 1 265 ? -8.591 -10.708 -42.423 1.00 45.12 265 ARG A N 1
ATOM 2006 C CA . ARG A 1 265 ? -8.470 -9.789 -43.567 1.00 45.12 265 ARG A CA 1
ATOM 2007 C C . ARG A 1 265 ? -7.224 -9.990 -44.433 1.00 45.12 265 ARG A C 1
ATOM 2009 O O . ARG A 1 265 ? -6.447 -9.062 -44.589 1.00 45.12 265 ARG A O 1
ATOM 2016 N N . ALA A 1 266 ? -7.072 -11.177 -45.030 1.00 44.12 266 ALA A N 1
ATOM 2017 C CA . ALA A 1 266 ? -6.393 -11.361 -46.328 1.00 44.12 266 ALA A CA 1
ATOM 2018 C C . ALA A 1 266 ? -6.542 -12.800 -46.878 1.00 44.12 266 ALA A C 1
ATOM 2020 O O . ALA A 1 266 ? -5.560 -13.473 -47.162 1.00 44.12 266 ALA A O 1
ATOM 2021 N N . VAL A 1 267 ? -7.776 -13.282 -47.064 1.00 46.75 267 VAL A N 1
ATOM 2022 C CA . VAL A 1 267 ? -8.069 -14.352 -48.044 1.00 46.75 267 VAL A CA 1
ATOM 2023 C C . VAL A 1 267 ? -9.216 -13.869 -48.930 1.00 46.75 267 VAL A C 1
ATOM 2025 O O . VAL A 1 267 ? -10.306 -14.419 -48.938 1.00 46.75 267 VAL A O 1
ATOM 2028 N N . LEU A 1 268 ? -8.989 -12.752 -49.623 1.00 46.12 268 LEU A N 1
ATOM 2029 C CA . LEU A 1 268 ? -9.831 -12.262 -50.721 1.00 46.12 268 LEU A CA 1
ATOM 2030 C C . LEU A 1 268 ? -8.941 -11.584 -51.773 1.00 46.12 268 LEU A C 1
ATOM 2032 O O . LEU A 1 268 ? -9.145 -10.442 -52.160 1.00 46.12 268 LEU A O 1
ATOM 2036 N N . THR A 1 269 ? -7.927 -12.307 -52.231 1.00 48.34 269 THR A N 1
ATOM 2037 C CA . THR A 1 269 ? -7.323 -12.087 -53.551 1.00 48.34 269 THR A CA 1
ATOM 2038 C C . THR A 1 269 ? -7.030 -13.454 -54.150 1.00 48.34 269 THR A C 1
ATOM 2040 O O . THR A 1 269 ? -5.891 -13.905 -54.207 1.00 48.34 269 THR A O 1
ATOM 2043 N N . ALA A 1 270 ? -8.101 -14.135 -54.542 1.00 43.53 270 ALA A N 1
ATOM 2044 C CA . ALA A 1 270 ? -8.072 -15.153 -55.573 1.00 43.53 270 ALA A CA 1
ATOM 2045 C C . ALA A 1 270 ? -9.085 -14.729 -56.643 1.00 43.53 270 ALA A C 1
ATOM 2047 O O . ALA A 1 270 ? -10.180 -14.277 -56.307 1.00 43.53 270 ALA A O 1
ATOM 2048 N N . SER A 1 271 ? -8.676 -14.891 -57.903 1.00 42.56 271 SER A N 1
ATOM 2049 C CA 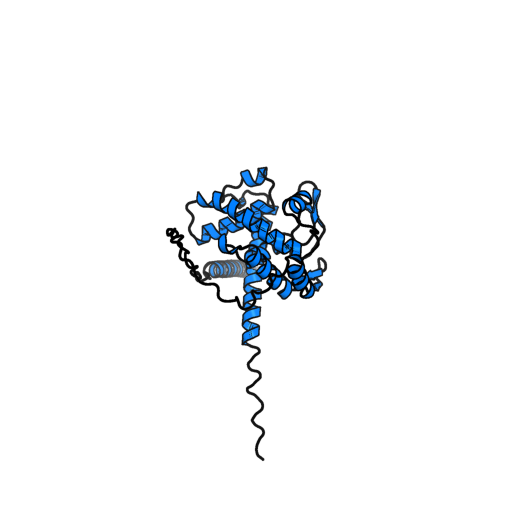. SER A 1 271 ? -9.468 -14.762 -59.132 1.00 42.56 271 SER A CA 1
ATOM 2050 C C . SER A 1 271 ? -9.648 -13.347 -59.695 1.00 42.56 271 SER A C 1
ATOM 2052 O O . SER A 1 271 ? -10.666 -12.698 -59.462 1.00 42.56 271 SER A O 1
ATOM 2054 N N . ARG A 1 272 ? -8.700 -12.936 -60.546 1.00 40.62 272 ARG A N 1
ATOM 2055 C CA . ARG A 1 272 ? -8.955 -12.606 -61.960 1.00 40.62 272 ARG A CA 1
ATOM 2056 C C . ARG A 1 272 ? -7.704 -12.859 -62.788 1.00 40.62 272 ARG A C 1
ATOM 2058 O O . ARG A 1 272 ? -6.608 -12.571 -62.263 1.00 40.62 272 ARG A O 1
#

Radius of gyration: 25.94 Å; Cα contacts (8 Å, |Δi|>4): 269; chains: 1; bounding box: 52×110×82 Å

Secondary structure (DSSP, 8-state):
-------THHHHHHHHHHHHHHHHHHHHHHHHH---------------PPP------------------HHHHHHHHHTT--EEEETTEEEE-HHHHHHHHHHHHHHTTGGGGT--HHHHHHHHHHHHTT----EE-TTS-EEBTTTTB-HHHHHHTT-S-TT-HHHHHHHHHHHHHHHHHHHHHHHTTS---HHHHHHHHHHHHHHHHHS-HHHHTT--SS-GGGS-HHHHHHHHHHHHHHHHHHHHHHHHHHHHHSS-GGGSSS------

Sequence (272 aa):
MTRETWPIHCAIAGFATAALIYVSLVIVGQWRHAALEPVASPAVAFARAPATAAAAVAEPAAGAPVAMSERSYYDALRTRVRWMPTRLGNAPDYDTRLLLAKSAAQRAGLAEVGLGYRDVYGLITAETSWVPRRGAGRRGTPSYGVAQFEPATARALGVRDPNDLVEAVHVAAVHMKEAAMWSSERVARLRLGADERADKLREGISVYYNLSSKGRAQWNGLNASRLPVETQRHIFNARMGAQEAAWLDAQSRAGRFGGDDGTARAVLTASR

pLDDT: mean 80.56, std 22.15, range [37.03, 98.81]

Foldseek 3Di:
DDDDDDDPVVVVVVVVVVVVVVVVVVVVVVVVPPDDDDPDDDPPDPDDDDDDDDDDDDDPDDDDPDPDDPVNVLVVLVVVFDWDADPVGIFTDPVNLLVLLQVLLVVLVVVVLVDHSLLLQLQLCLQANRDWDWDAAPVRQIFTTSNRDGPVRCVVLVPPDCNSSNSVSNSLSNVLSVQLVVQLVLLVPPPDDPVLSSLLSSLSSLQVSRDDPVSNVPDNSPVQVVHPPSSVSSSVSSVVSSVVSVVSVVVVVVVVVVPPPPPPPPPPPDDD

Mean predicted aligned error: 14.1 Å

InterPro domains:
  IPR023346 Lysozyme-like domain superfamily [SSF53955] (104-179)